Protein AF-A0A1B2YWG8-F1 (afdb_monomer_lite)

pLDDT: mean 73.65, std 26.68, range [26.36, 98.38]

Radius of gyration: 34.92 Å; chains: 1; bounding box: 74×69×114 Å

Foldseek 3Di:
DDDDDDDDDDDDDDDDDDDDDDDDDDDDDDDDDDDDDDDDDDDDDDDDPPVVPVVVVVVVVVVVVVCCVPDPCNVVLPDDDQDPLLPDDLQVLLVVLLCCLPPHQLVSCPVVLVVSVVSNVVNVVVVLVVVLVVCVVVVHDSVPDDDDDPSVVSSVVSVVSSVVSVVVVVVVVVVVVVVVVVVVVVVVVVVVVVVVD

Structure (mmCIF, N/CA/C/O backbone):
data_AF-A0A1B2YWG8-F1
#
_entry.id   AF-A0A1B2YWG8-F1
#
loop_
_atom_site.group_PDB
_atom_site.id
_atom_site.type_symbol
_atom_site.label_atom_id
_atom_site.label_alt_id
_atom_site.label_comp_id
_atom_site.label_asym_id
_atom_site.label_entity_id
_atom_site.label_seq_id
_atom_site.pdbx_PDB_ins_code
_atom_site.Cartn_x
_atom_site.Cartn_y
_atom_site.Cartn_z
_atom_site.occupancy
_atom_site.B_iso_or_equiv
_atom_site.auth_seq_id
_atom_site.auth_comp_id
_atom_site.auth_asym_id
_atom_site.auth_atom_id
_atom_site.pdbx_PDB_model_num
ATOM 1 N N . MET A 1 1 ? 19.743 -27.579 74.838 1.00 39.91 1 MET A N 1
ATOM 2 C CA . MET A 1 1 ? 20.977 -27.230 74.117 1.00 39.91 1 MET A CA 1
ATOM 3 C C . MET A 1 1 ? 20.553 -26.246 73.026 1.00 39.91 1 MET A C 1
ATOM 5 O O . MET A 1 1 ? 20.135 -26.701 71.975 1.00 39.91 1 MET A O 1
ATOM 9 N N . SER A 1 2 ? 20.258 -24.977 73.341 1.00 40.16 2 SER A N 1
ATOM 10 C CA . SER A 1 2 ? 21.219 -23.896 73.681 1.00 40.16 2 SER A CA 1
ATOM 11 C C . SER A 1 2 ? 22.091 -23.598 72.448 1.00 40.16 2 SER A C 1
ATOM 13 O O . SER A 1 2 ? 22.703 -24.534 71.957 1.00 40.16 2 SER A O 1
ATOM 15 N N . GLU A 1 3 ? 22.204 -22.407 71.855 1.00 40.03 3 GLU A N 1
ATOM 16 C CA . GLU A 1 3 ? 21.948 -21.022 72.273 1.00 40.03 3 GLU A CA 1
ATOM 17 C C . GLU A 1 3 ? 22.043 -20.087 71.040 1.00 40.03 3 GLU A C 1
ATOM 19 O O . GLU A 1 3 ? 22.799 -20.358 70.108 1.00 40.03 3 GLU A O 1
ATOM 24 N N . ASP A 1 4 ? 21.313 -18.970 71.085 1.00 46.50 4 ASP A N 1
ATOM 25 C CA . ASP A 1 4 ? 21.516 -17.727 70.322 1.00 46.50 4 ASP A CA 1
ATOM 26 C C . ASP A 1 4 ? 22.885 -17.071 70.592 1.00 46.50 4 ASP A C 1
ATOM 28 O O . ASP A 1 4 ? 23.282 -16.999 71.758 1.00 46.50 4 ASP A O 1
ATOM 32 N N . LYS A 1 5 ? 23.518 -16.426 69.585 1.00 42.12 5 LYS A N 1
ATOM 33 C CA . LYS A 1 5 ? 24.280 -15.168 69.810 1.00 42.12 5 LYS A CA 1
ATOM 34 C C . LYS A 1 5 ? 24.650 -14.342 68.552 1.00 42.12 5 LYS A C 1
ATOM 36 O O . LYS A 1 5 ? 25.588 -14.654 67.833 1.00 42.12 5 LYS A O 1
ATOM 41 N N . GLN A 1 6 ? 23.900 -13.251 68.364 1.00 39.50 6 GLN A N 1
ATOM 42 C CA . GLN A 1 6 ? 24.286 -11.834 68.135 1.00 39.50 6 GLN A CA 1
ATOM 43 C C . GLN A 1 6 ? 25.519 -11.406 67.290 1.00 39.50 6 GLN A C 1
ATOM 45 O O . GLN A 1 6 ? 26.663 -11.679 67.634 1.00 39.50 6 GLN A O 1
ATOM 50 N N . GLN A 1 7 ? 25.218 -10.548 66.293 1.00 37.41 7 GLN A N 1
ATOM 51 C CA . GLN A 1 7 ? 25.744 -9.186 65.988 1.00 37.41 7 GLN A CA 1
ATOM 52 C C . GLN A 1 7 ? 27.202 -8.784 66.326 1.00 37.41 7 GLN A C 1
ATOM 54 O O . GLN A 1 7 ? 27.556 -8.747 67.501 1.00 37.41 7 GLN A O 1
ATOM 59 N N . LYS A 1 8 ? 27.915 -8.183 65.341 1.00 34.97 8 LYS A N 1
ATOM 60 C CA . LYS A 1 8 ? 28.447 -6.788 65.410 1.00 34.97 8 LYS A CA 1
ATOM 61 C C . LYS A 1 8 ? 29.006 -6.244 64.071 1.00 34.97 8 LYS A C 1
ATOM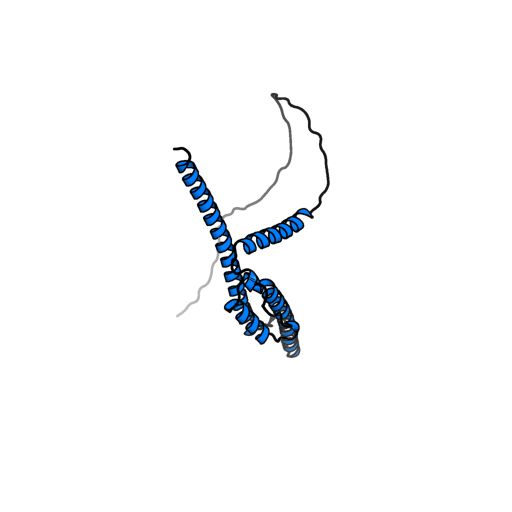 63 O O . LYS A 1 8 ? 29.641 -6.975 63.323 1.00 34.97 8 LYS A O 1
ATOM 68 N N . LEU A 1 9 ? 28.777 -4.945 63.829 1.00 33.16 9 LEU A N 1
ATOM 69 C CA . LEU A 1 9 ? 29.326 -4.064 62.775 1.00 33.16 9 LEU A CA 1
ATOM 70 C C . LEU A 1 9 ? 30.811 -3.686 63.023 1.00 33.16 9 LEU A C 1
ATOM 72 O O . LEU A 1 9 ? 31.174 -3.565 64.193 1.00 33.16 9 LEU A O 1
ATOM 76 N N . GLN A 1 10 ? 31.611 -3.401 61.971 1.00 34.81 10 GLN A N 1
ATOM 77 C CA . GLN A 1 10 ? 32.078 -2.044 61.546 1.00 34.81 10 GLN A CA 1
ATOM 78 C C . GLN A 1 10 ? 33.259 -2.035 60.524 1.00 34.81 10 GLN A C 1
ATOM 80 O O . GLN A 1 10 ? 34.240 -2.745 60.703 1.00 34.81 10 GLN A O 1
ATOM 85 N N . GLU A 1 11 ? 33.102 -1.170 59.502 1.00 32.66 11 GLU A N 1
ATOM 86 C CA . GLU A 1 11 ? 34.027 -0.196 58.845 1.00 32.66 11 GLU A CA 1
ATOM 87 C C . GLU A 1 11 ? 35.426 -0.545 58.267 1.00 32.66 11 GLU A C 1
ATOM 89 O O . GLU A 1 11 ? 36.330 -0.944 58.991 1.00 32.66 11 GLU A O 1
ATOM 94 N N . ASN A 1 12 ? 35.627 -0.201 56.972 1.00 30.70 12 ASN A N 1
ATOM 95 C CA . ASN A 1 12 ? 36.675 0.708 56.419 1.00 30.70 12 ASN A CA 1
ATOM 96 C C . ASN A 1 12 ? 36.407 0.928 54.895 1.00 30.70 12 ASN A C 1
ATOM 98 O O . ASN A 1 12 ? 36.242 -0.058 54.186 1.00 30.70 12 ASN A O 1
ATOM 102 N N . SER A 1 13 ? 36.071 2.119 54.367 1.00 30.00 13 SER A N 1
ATOM 103 C CA . SER A 1 13 ? 36.853 3.336 54.017 1.00 30.00 13 SER A CA 1
ATOM 104 C C . SER A 1 13 ? 37.673 3.280 52.711 1.00 30.00 13 SER A C 1
ATOM 106 O O . SER A 1 13 ? 38.649 2.535 52.653 1.00 30.00 13 SER A O 1
ATOM 108 N N . THR A 1 14 ? 37.262 4.088 51.710 1.00 30.31 14 THR A N 1
ATOM 109 C CA . THR A 1 14 ? 38.005 4.927 50.705 1.00 30.31 14 THR A CA 1
ATOM 110 C C . THR A 1 14 ? 37.043 5.247 49.529 1.00 30.31 14 THR A C 1
ATOM 112 O O . THR A 1 14 ? 36.517 4.319 48.924 1.00 30.31 14 THR A O 1
ATOM 115 N N . GLU A 1 15 ? 36.492 6.464 49.340 1.00 33.88 15 GLU A N 1
ATOM 116 C CA . GLU A 1 15 ? 37.043 7.715 48.725 1.00 33.88 15 GLU A CA 1
ATOM 117 C C . GLU A 1 15 ? 37.706 7.466 47.347 1.00 33.88 15 GLU A C 1
ATOM 119 O O . GLU A 1 15 ? 38.468 6.519 47.227 1.00 33.88 15 GLU A O 1
ATOM 124 N N . GLU A 1 16 ? 37.444 8.162 46.226 1.00 32.56 16 GLU A N 1
ATOM 125 C CA . GLU A 1 16 ? 37.187 9.588 45.906 1.00 32.56 16 GLU A CA 1
ATOM 126 C C . GLU A 1 16 ? 36.256 9.686 44.659 1.00 32.56 16 GLU A C 1
ATOM 128 O O . GLU A 1 16 ? 36.315 8.837 43.775 1.00 32.56 16 GLU A O 1
ATOM 133 N N . LYS A 1 17 ? 35.234 10.548 44.549 1.00 31.75 17 LYS A N 1
ATOM 134 C CA . LYS A 1 17 ? 35.141 12.025 44.466 1.00 31.75 17 LYS A CA 1
ATOM 135 C C . LYS A 1 17 ? 35.550 12.645 43.112 1.00 31.75 17 LYS A C 1
ATOM 137 O O . LYS A 1 17 ? 36.645 13.149 42.917 1.00 31.75 17 LYS A O 1
ATOM 142 N N . THR A 1 18 ? 34.562 12.712 42.222 1.00 31.23 18 THR A N 1
ATOM 143 C CA . THR A 1 18 ? 34.384 13.699 41.141 1.00 31.23 18 THR A CA 1
ATOM 144 C C . THR A 1 18 ? 34.171 15.117 41.683 1.00 31.23 18 THR A C 1
ATOM 146 O O . THR A 1 18 ? 33.451 15.254 42.673 1.00 31.23 18 THR A O 1
ATOM 149 N N . THR A 1 19 ? 34.663 16.166 41.001 1.00 27.70 19 THR A N 1
ATOM 150 C CA . THR A 1 19 ? 33.987 17.482 40.830 1.00 27.70 19 THR A CA 1
ATOM 151 C C . THR A 1 19 ? 34.698 18.369 39.789 1.00 27.70 19 THR A C 1
ATOM 153 O O . THR A 1 19 ? 35.919 18.403 39.712 1.00 27.70 19 THR A O 1
ATOM 156 N N . ALA A 1 20 ? 33.841 19.053 39.022 1.00 29.97 20 ALA A N 1
ATOM 157 C CA . ALA A 1 20 ? 33.946 20.211 38.125 1.00 29.97 20 ALA A CA 1
ATOM 158 C C . ALA A 1 20 ? 35.104 21.225 38.303 1.00 29.97 20 ALA A C 1
ATOM 160 O O . ALA A 1 20 ? 35.576 21.430 39.414 1.00 29.97 20 ALA A O 1
ATOM 161 N N . GLN A 1 21 ? 35.433 22.005 37.256 1.00 30.33 21 GLN A N 1
ATOM 162 C CA . GLN A 1 21 ? 34.829 23.330 36.974 1.00 30.33 21 GLN A CA 1
ATOM 163 C C . GLN A 1 21 ? 35.540 24.083 35.819 1.00 30.33 21 GLN A C 1
ATOM 165 O O . GLN A 1 21 ? 36.706 23.850 35.520 1.00 30.33 21 GLN A O 1
ATOM 170 N N . ALA A 1 22 ? 34.764 24.957 35.171 1.00 32.78 22 ALA A N 1
ATOM 171 C CA . ALA A 1 22 ? 35.026 25.826 34.020 1.00 32.78 22 ALA A CA 1
ATOM 172 C C . ALA A 1 22 ? 36.148 26.866 34.178 1.00 32.78 22 ALA A C 1
ATOM 174 O O . ALA A 1 22 ? 36.378 27.317 35.296 1.00 32.78 22 ALA A O 1
ATOM 175 N N . ILE A 1 23 ? 36.706 27.356 33.053 1.00 29.89 23 ILE A N 1
ATOM 176 C CA . ILE A 1 23 ? 37.299 28.705 32.948 1.00 29.89 23 ILE A CA 1
ATOM 177 C C . ILE A 1 23 ? 37.188 29.258 31.509 1.00 29.89 23 ILE A C 1
ATOM 179 O O . ILE A 1 23 ? 37.457 28.566 30.530 1.00 29.89 23 ILE A O 1
ATOM 183 N N . GLU A 1 24 ? 36.787 30.524 31.435 1.00 28.02 24 GLU A N 1
ATOM 184 C CA . GLU A 1 24 ? 36.670 31.434 30.292 1.00 28.02 24 GLU A CA 1
ATOM 185 C C . GLU A 1 24 ? 37.905 32.368 30.214 1.00 28.02 24 GLU A C 1
ATOM 187 O O . GLU A 1 24 ? 38.548 32.609 31.232 1.00 28.02 24 GLU A O 1
ATOM 192 N N . SER A 1 25 ? 38.131 32.993 29.046 1.00 28.17 25 SER A N 1
ATOM 193 C CA . SER A 1 25 ? 38.912 34.236 28.789 1.00 28.17 25 SER A CA 1
ATOM 194 C C . SER A 1 25 ? 40.322 34.142 28.164 1.00 28.17 25 SER A C 1
ATOM 196 O O . SER A 1 25 ? 41.307 33.850 28.828 1.00 28.17 25 SER A O 1
ATOM 198 N N . LYS A 1 26 ? 40.374 34.509 26.870 1.00 28.50 26 LYS A N 1
ATOM 199 C CA . LYS A 1 26 ? 41.038 35.697 26.266 1.00 28.50 26 LYS A CA 1
ATOM 200 C C . LYS A 1 26 ? 42.520 36.002 26.589 1.00 28.50 26 LYS A C 1
ATOM 202 O O . LYS A 1 26 ? 42.838 36.255 27.742 1.00 28.50 26 LYS A O 1
ATOM 207 N N . VAL A 1 27 ? 43.350 36.150 25.536 1.00 29.03 27 VAL A N 1
ATOM 208 C CA . VAL A 1 27 ? 44.156 37.352 25.152 1.00 29.03 27 VAL A CA 1
ATOM 209 C C . VAL A 1 27 ? 45.306 37.004 24.162 1.00 29.03 27 VAL A C 1
ATOM 211 O O . VAL A 1 27 ? 46.100 36.112 24.427 1.00 29.03 27 VAL A O 1
ATOM 214 N N . GLU A 1 28 ? 45.330 37.773 23.061 1.00 30.00 28 GLU A N 1
ATOM 215 C CA . GLU A 1 28 ? 46.418 38.321 22.202 1.00 30.00 28 GLU A CA 1
ATOM 216 C C . GLU A 1 28 ? 47.476 37.494 21.416 1.00 30.00 28 GLU A C 1
ATOM 218 O O . GLU A 1 28 ? 48.141 36.586 21.899 1.00 30.00 28 GLU A O 1
ATOM 223 N N . GLU A 1 29 ? 47.610 37.977 20.169 1.00 33.03 29 GLU A N 1
ATOM 224 C CA . GLU A 1 29 ? 48.615 37.909 19.079 1.00 33.03 29 GLU A CA 1
ATOM 225 C C . GLU A 1 29 ? 50.091 38.210 19.492 1.00 33.03 29 GLU A C 1
ATOM 227 O O . GLU A 1 29 ? 50.280 38.624 20.638 1.00 33.03 29 GLU A O 1
ATOM 232 N N . PRO A 1 30 ? 51.149 38.097 18.623 1.00 43.31 30 PRO A N 1
ATOM 233 C CA . PRO A 1 30 ? 51.154 38.497 17.193 1.00 43.31 30 PRO A CA 1
ATOM 234 C C . PRO A 1 30 ? 52.089 37.745 16.192 1.00 43.31 30 PRO A C 1
ATOM 236 O O . PRO A 1 30 ? 52.835 36.845 16.568 1.00 43.31 30 PRO A O 1
ATOM 239 N N . VAL A 1 31 ? 52.057 38.252 14.938 1.00 29.23 31 VAL A N 1
ATOM 240 C CA . VAL A 1 31 ? 53.018 38.210 13.790 1.00 29.23 31 VAL A CA 1
ATOM 241 C C . VAL A 1 31 ? 53.232 36.885 13.030 1.00 29.23 31 VAL A C 1
ATOM 243 O O . VAL A 1 31 ? 53.370 35.841 13.646 1.00 29.23 31 VAL A O 1
ATOM 246 N N . ASP A 1 32 ? 53.392 36.802 11.701 1.00 28.09 32 ASP A N 1
ATOM 247 C CA . ASP A 1 32 ? 53.302 37.683 10.514 1.00 28.09 32 ASP A CA 1
ATOM 248 C C . ASP A 1 32 ? 53.511 36.758 9.279 1.00 28.09 32 ASP A C 1
ATOM 250 O O . ASP A 1 32 ? 54.285 35.804 9.373 1.00 28.09 32 ASP A O 1
ATOM 254 N N . ASP A 1 33 ? 52.795 37.000 8.173 1.00 26.50 33 ASP A N 1
ATOM 255 C CA . ASP A 1 33 ? 53.322 37.130 6.794 1.00 26.50 33 ASP A CA 1
ATOM 256 C C . ASP A 1 33 ? 52.299 36.747 5.692 1.00 26.50 33 ASP A C 1
ATOM 258 O O . ASP A 1 33 ? 51.930 35.592 5.476 1.00 26.50 33 ASP A O 1
ATOM 262 N N . SER A 1 34 ? 51.848 37.806 5.017 1.00 28.73 34 SER A N 1
ATOM 263 C CA . SER A 1 34 ? 51.411 37.980 3.624 1.00 28.73 34 SER A CA 1
ATOM 264 C C . SER A 1 34 ? 50.887 36.795 2.797 1.00 28.73 34 SER A C 1
ATOM 266 O O . SER A 1 34 ? 51.619 35.896 2.396 1.00 28.73 34 SER A O 1
ATOM 268 N N . THR A 1 35 ? 49.676 36.961 2.251 1.00 26.36 35 THR A N 1
ATOM 269 C CA . THR A 1 35 ? 49.488 37.147 0.793 1.00 26.36 35 THR A CA 1
ATOM 270 C C . THR A 1 35 ? 48.086 37.673 0.461 1.00 26.36 35 THR A C 1
ATOM 272 O O . THR A 1 35 ? 47.107 37.443 1.159 1.00 26.36 35 THR A O 1
ATOM 275 N N . ASN A 1 36 ? 48.035 38.464 -0.606 1.00 27.70 36 ASN A N 1
ATOM 276 C CA . ASN A 1 36 ? 47.045 39.481 -0.944 1.00 27.70 36 ASN A CA 1
ATOM 277 C C . ASN A 1 36 ? 46.111 39.016 -2.086 1.00 27.70 36 ASN A C 1
ATOM 279 O O . ASN A 1 36 ? 46.624 38.622 -3.132 1.00 27.70 36 ASN A O 1
ATOM 283 N N . SER A 1 37 ? 44.778 39.124 -1.939 1.00 30.30 37 SER A N 1
ATOM 284 C CA . SER A 1 37 ? 43.834 39.407 -3.051 1.00 30.30 37 SER A CA 1
ATOM 285 C C . SER A 1 37 ? 42.376 39.623 -2.600 1.00 30.30 37 SER A C 1
ATOM 287 O O . SER A 1 37 ? 41.619 38.686 -2.382 1.00 30.30 37 SER A O 1
ATOM 289 N N . THR A 1 38 ? 42.021 40.903 -2.487 1.00 27.14 38 THR A N 1
ATOM 290 C CA . THR A 1 38 ? 40.823 41.598 -3.012 1.00 27.14 38 THR A CA 1
ATOM 291 C C . THR A 1 38 ? 39.471 40.878 -3.226 1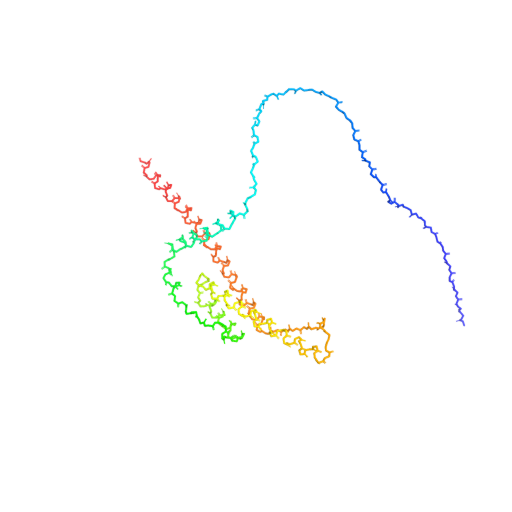.00 27.14 38 THR A C 1
ATOM 293 O O . THR A 1 38 ? 39.288 40.151 -4.195 1.00 27.14 38 THR A O 1
ATOM 296 N N . ALA A 1 39 ? 38.500 41.350 -2.425 1.00 28.95 39 ALA A N 1
ATOM 297 C CA . ALA A 1 39 ? 37.167 41.880 -2.780 1.00 28.95 39 ALA A CA 1
ATOM 298 C C . ALA A 1 39 ? 36.004 40.930 -3.162 1.00 28.95 39 ALA A C 1
ATOM 300 O O . ALA A 1 39 ? 35.876 40.477 -4.296 1.00 28.95 39 ALA A O 1
ATOM 301 N N . GLN A 1 40 ? 35.070 40.788 -2.209 1.00 35.06 40 GLN A N 1
ATOM 302 C CA . GLN A 1 40 ? 33.639 40.512 -2.422 1.00 35.06 40 GLN A CA 1
ATOM 303 C C . GLN A 1 40 ? 32.931 41.680 -3.141 1.00 35.06 40 GLN A C 1
ATOM 305 O O . GLN A 1 40 ? 33.409 42.818 -3.109 1.00 35.06 40 GLN A O 1
ATOM 310 N N . PRO A 1 41 ? 31.730 41.424 -3.683 1.00 36.78 41 PRO A N 1
ATOM 311 C CA . PRO A 1 41 ? 30.546 42.028 -3.063 1.00 36.78 41 PRO A CA 1
ATOM 312 C C . PRO A 1 41 ? 29.540 40.981 -2.571 1.00 36.78 41 PRO A C 1
ATOM 314 O O . PRO A 1 41 ? 29.268 39.990 -3.245 1.00 36.78 41 PRO A O 1
ATOM 317 N N . GLU A 1 42 ? 28.992 41.241 -1.386 1.00 41.56 42 GLU A N 1
ATOM 318 C CA . GLU A 1 42 ? 27.789 40.610 -0.847 1.00 41.56 42 GLU A CA 1
ATOM 319 C C . GLU A 1 42 ? 26.567 40.949 -1.714 1.00 41.56 42 GLU A C 1
ATOM 321 O O . GLU A 1 42 ? 26.357 42.112 -2.059 1.00 41.56 42 GLU A O 1
ATOM 326 N N . GLU A 1 43 ? 25.707 39.962 -1.965 1.00 30.03 43 GLU A N 1
ATOM 327 C CA . GLU A 1 43 ? 24.287 40.205 -2.211 1.00 30.03 43 GLU A CA 1
ATOM 328 C C . GLU A 1 43 ? 23.472 39.199 -1.387 1.00 30.03 43 GLU A C 1
ATOM 330 O O . GLU A 1 43 ? 23.518 37.987 -1.590 1.00 30.03 43 GLU A O 1
ATOM 335 N N . ASN A 1 44 ? 22.791 39.736 -0.377 1.00 38.25 44 ASN A N 1
ATOM 336 C CA . ASN A 1 44 ? 21.800 39.060 0.449 1.00 38.25 44 ASN A CA 1
ATOM 337 C C . ASN A 1 44 ? 20.479 39.002 -0.339 1.00 38.25 44 ASN A C 1
ATOM 339 O O . ASN A 1 44 ? 19.949 40.058 -0.687 1.00 38.25 44 ASN A O 1
ATOM 343 N N . LEU A 1 45 ? 19.906 37.812 -0.542 1.00 33.41 45 LEU A N 1
ATOM 344 C CA . LEU A 1 45 ? 18.473 37.646 -0.813 1.00 33.41 45 LEU A CA 1
ATOM 345 C C . LEU A 1 45 ? 17.867 36.586 0.125 1.00 33.41 45 LEU A C 1
ATOM 347 O O . LEU A 1 45 ? 18.521 35.579 0.403 1.00 33.41 45 LEU A O 1
ATOM 351 N N . PRO A 1 46 ? 16.633 36.810 0.616 1.00 41.69 46 PRO A N 1
ATOM 352 C CA . PRO A 1 46 ? 15.963 35.937 1.569 1.00 41.69 46 PRO A CA 1
ATOM 353 C C . PRO A 1 46 ? 15.279 34.735 0.891 1.00 41.69 46 PRO A C 1
ATOM 355 O O . PRO A 1 46 ? 14.815 34.814 -0.242 1.00 41.69 46 PRO A O 1
ATOM 358 N N . GLU A 1 47 ? 15.232 33.643 1.654 1.00 46.75 47 GLU A N 1
ATOM 359 C CA . GLU A 1 47 ? 14.410 32.423 1.577 1.00 46.75 47 GLU A CA 1
ATOM 360 C C . GLU A 1 47 ? 13.222 32.395 0.582 1.00 46.75 47 GLU A C 1
ATOM 362 O O . GLU A 1 47 ? 12.290 33.191 0.680 1.00 46.75 47 GLU A O 1
ATOM 367 N N . SER A 1 48 ? 13.170 31.363 -0.273 1.00 35.34 48 SER A N 1
ATOM 368 C CA . SER A 1 48 ? 11.904 30.733 -0.682 1.00 35.34 48 SER A CA 1
ATOM 369 C C . SER A 1 48 ? 12.081 29.216 -0.761 1.00 35.34 48 SER A C 1
ATOM 371 O O . SER A 1 48 ? 12.902 28.691 -1.512 1.00 35.34 48 SER A O 1
ATOM 373 N N . ASN A 1 49 ? 11.300 28.523 0.059 1.00 46.00 49 ASN A N 1
ATOM 374 C CA . ASN A 1 49 ? 11.294 27.080 0.267 1.00 46.00 49 ASN A CA 1
ATOM 375 C C . ASN A 1 49 ? 10.241 26.399 -0.642 1.00 46.00 49 ASN A C 1
ATOM 377 O O . ASN A 1 49 ? 9.547 25.483 -0.215 1.00 46.00 49 ASN A O 1
ATOM 381 N N . GLU A 1 50 ? 10.072 26.886 -1.878 1.00 42.66 50 GLU A N 1
ATOM 382 C CA . GLU A 1 50 ? 9.075 26.383 -2.851 1.00 42.66 50 GLU A CA 1
ATOM 383 C C . GLU A 1 50 ? 9.676 25.449 -3.917 1.00 42.66 50 GLU A C 1
ATOM 385 O O . GLU A 1 50 ? 8.959 24.720 -4.597 1.00 42.66 50 GLU A O 1
ATOM 390 N N . SER A 1 51 ? 11.005 25.398 -4.032 1.00 46.31 51 SER A N 1
ATOM 391 C CA . SER A 1 51 ? 11.692 24.679 -5.117 1.00 46.31 51 SER A CA 1
ATOM 392 C C . SER A 1 51 ? 11.684 23.146 -4.970 1.00 46.31 51 SER A C 1
ATOM 394 O O . SER A 1 51 ? 11.899 22.419 -5.940 1.00 46.31 51 SER A O 1
ATOM 396 N N . ALA A 1 52 ? 11.411 22.630 -3.767 1.00 51.12 52 ALA A N 1
ATOM 397 C CA . ALA A 1 52 ? 11.431 21.191 -3.496 1.00 51.12 52 ALA A CA 1
ATOM 398 C C . ALA A 1 52 ? 10.158 20.455 -3.954 1.00 51.12 52 ALA A C 1
ATOM 400 O O . ALA A 1 52 ? 10.218 19.266 -4.237 1.00 51.12 52 ALA A O 1
ATOM 401 N N . VAL A 1 53 ? 9.013 21.142 -4.032 1.00 48.44 53 VAL A N 1
ATOM 402 C CA . VAL A 1 53 ? 7.728 20.502 -4.380 1.00 48.44 53 VAL A CA 1
ATOM 403 C C . VAL A 1 53 ? 7.527 20.464 -5.895 1.00 48.44 53 VAL A C 1
ATOM 405 O O . VAL A 1 53 ? 7.035 19.478 -6.434 1.00 48.44 53 VAL A O 1
ATOM 408 N N . GLU A 1 54 ? 7.953 21.512 -6.603 1.00 50.19 54 GLU A N 1
ATOM 409 C CA . GLU A 1 54 ? 7.824 21.595 -8.064 1.00 50.19 54 GLU A CA 1
ATOM 410 C C . GLU A 1 54 ? 8.760 20.612 -8.789 1.00 50.19 54 GLU A C 1
ATOM 412 O O . GLU A 1 54 ? 8.402 20.044 -9.819 1.00 50.19 54 GLU A O 1
ATOM 417 N N . THR A 1 55 ? 9.943 20.359 -8.220 1.00 57.59 55 THR A N 1
ATOM 418 C CA . THR A 1 55 ? 10.902 19.380 -8.750 1.00 57.59 55 THR A CA 1
ATOM 419 C C . THR A 1 55 ? 10.418 17.941 -8.583 1.00 57.59 55 THR A C 1
ATOM 421 O O . THR A 1 55 ? 10.583 17.148 -9.503 1.00 57.59 55 THR A O 1
ATOM 424 N N . ASP A 1 56 ? 9.772 17.607 -7.463 1.00 54.78 56 ASP A N 1
ATOM 425 C CA . ASP A 1 56 ? 9.254 16.256 -7.205 1.00 54.78 56 ASP A CA 1
ATOM 426 C C . ASP A 1 56 ? 8.097 15.896 -8.156 1.00 54.78 56 ASP A C 1
ATOM 428 O O . ASP A 1 56 ? 8.098 14.837 -8.779 1.00 54.78 56 ASP A O 1
ATOM 432 N N . VAL A 1 57 ? 7.163 16.831 -8.380 1.00 55.25 57 VAL A N 1
ATOM 433 C CA . VAL A 1 57 ? 6.035 16.634 -9.311 1.00 55.25 57 VAL A CA 1
ATOM 434 C C . VAL A 1 57 ? 6.507 16.502 -10.763 1.00 55.25 57 VAL A C 1
ATOM 436 O O . VAL A 1 57 ? 5.974 15.680 -11.507 1.00 55.25 57 VAL A O 1
ATOM 439 N N . MET A 1 58 ? 7.510 17.279 -11.185 1.00 56.66 58 MET A N 1
ATOM 440 C CA . MET A 1 58 ? 8.060 17.166 -12.543 1.00 56.66 58 MET A CA 1
ATOM 441 C C . MET A 1 58 ? 8.821 15.852 -12.755 1.00 56.66 58 MET A C 1
ATOM 443 O O . MET A 1 58 ? 8.703 15.258 -13.825 1.00 56.66 58 MET A O 1
ATOM 447 N N . ASN A 1 59 ? 9.520 15.355 -11.730 1.00 62.09 59 ASN A N 1
ATOM 448 C CA . ASN A 1 59 ? 10.174 14.047 -11.784 1.00 62.09 59 ASN A CA 1
ATOM 449 C C . ASN A 1 59 ? 9.149 12.906 -11.899 1.00 62.09 59 ASN A C 1
ATOM 451 O O . ASN A 1 59 ? 9.327 12.020 -12.729 1.00 62.09 59 ASN A O 1
ATOM 455 N N . GLU A 1 60 ? 8.036 12.953 -11.151 1.00 58.50 60 GLU A N 1
ATOM 456 C CA . GLU A 1 60 ? 6.967 11.947 -11.278 1.00 58.50 60 GLU A CA 1
ATOM 457 C C . GLU A 1 60 ? 6.345 11.921 -12.691 1.00 58.50 60 GLU A C 1
ATOM 459 O O . GLU A 1 60 ? 5.957 10.853 -13.177 1.00 58.50 60 GLU A O 1
ATOM 464 N N . ILE A 1 61 ? 6.256 13.074 -13.367 1.00 59.88 61 ILE A N 1
ATOM 465 C CA . ILE A 1 61 ? 5.720 13.185 -14.735 1.00 59.88 61 ILE A CA 1
ATOM 466 C C . ILE A 1 61 ? 6.699 12.612 -15.768 1.00 59.88 61 ILE A C 1
ATOM 468 O O . ILE A 1 61 ? 6.280 11.844 -16.638 1.00 59.88 61 ILE A O 1
ATOM 472 N N . ASP A 1 62 ? 7.983 12.963 -15.686 1.00 60.00 62 ASP A N 1
ATOM 473 C CA . ASP A 1 62 ? 8.998 12.461 -16.620 1.00 60.00 62 ASP A CA 1
ATOM 474 C C . ASP A 1 62 ? 9.236 10.953 -16.449 1.00 60.00 62 ASP A C 1
ATOM 476 O O . ASP A 1 62 ? 9.314 10.233 -17.449 1.00 60.00 62 ASP A O 1
ATOM 480 N N . ASP A 1 63 ? 9.243 10.451 -15.209 1.00 62.34 63 ASP A N 1
ATOM 481 C CA . ASP A 1 63 ? 9.336 9.016 -14.924 1.00 62.34 63 ASP A CA 1
ATOM 482 C C . ASP A 1 63 ? 8.117 8.259 -15.470 1.00 62.34 63 ASP A C 1
ATOM 484 O O . ASP A 1 63 ? 8.267 7.196 -16.076 1.00 62.34 63 ASP A O 1
ATOM 488 N N . SER A 1 64 ? 6.915 8.834 -15.336 1.00 60.28 64 SER A N 1
ATOM 489 C CA . SER A 1 64 ? 5.695 8.248 -15.905 1.00 60.28 64 SER A CA 1
ATOM 490 C C . SER A 1 64 ? 5.771 8.153 -17.432 1.00 60.28 64 SER A C 1
ATOM 492 O O . SER A 1 64 ? 5.429 7.114 -17.987 1.00 60.28 64 SER A O 1
ATOM 494 N N . ASN A 1 65 ? 6.255 9.192 -18.122 1.00 65.12 65 ASN A N 1
ATOM 495 C CA . ASN A 1 65 ? 6.384 9.194 -19.586 1.00 65.12 65 ASN A CA 1
ATOM 496 C C . ASN A 1 65 ? 7.471 8.230 -20.094 1.00 65.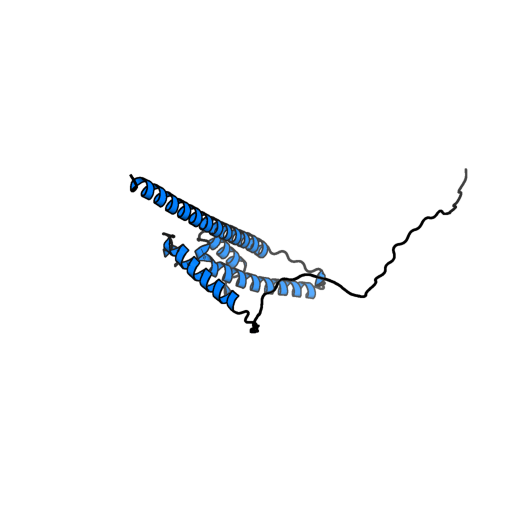12 65 ASN A C 1
ATOM 498 O O . ASN A 1 65 ? 7.299 7.601 -21.140 1.00 65.12 65 ASN A O 1
ATOM 502 N N . ALA A 1 66 ? 8.594 8.117 -19.380 1.00 64.81 66 ALA A N 1
ATOM 503 C CA . ALA A 1 66 ? 9.688 7.218 -19.746 1.00 64.81 66 ALA A CA 1
ATOM 504 C C . ALA A 1 66 ? 9.333 5.739 -19.516 1.00 64.81 66 ALA A C 1
ATOM 506 O O . ALA A 1 66 ? 9.692 4.886 -20.329 1.00 64.81 66 ALA A O 1
ATOM 507 N N . GLU A 1 67 ? 8.607 5.437 -18.437 1.00 65.38 67 GLU A N 1
ATOM 508 C CA . GLU A 1 67 ? 8.094 4.096 -18.144 1.00 65.38 67 GLU A CA 1
ATOM 509 C C . GLU A 1 67 ? 7.074 3.648 -19.204 1.00 65.38 67 GLU A C 1
ATOM 511 O O . GLU A 1 67 ? 7.156 2.528 -19.708 1.00 65.38 67 GLU A O 1
ATOM 516 N N . ASP A 1 68 ? 6.154 4.537 -19.585 1.00 63.72 68 ASP A N 1
ATOM 517 C CA . ASP A 1 68 ? 5.081 4.257 -20.547 1.00 63.72 68 ASP A CA 1
ATOM 518 C C . ASP A 1 68 ? 5.598 4.043 -21.983 1.00 63.72 68 ASP A C 1
ATOM 520 O O . ASP A 1 68 ? 5.041 3.264 -22.750 1.00 63.72 68 ASP A O 1
ATOM 524 N N . ALA A 1 69 ? 6.707 4.692 -22.355 1.00 66.88 69 ALA A N 1
ATOM 525 C CA . ALA A 1 69 ? 7.297 4.570 -23.690 1.00 66.88 69 ALA A CA 1
ATOM 526 C C . ALA A 1 69 ? 7.991 3.216 -23.949 1.00 66.88 69 ALA A C 1
ATOM 528 O O . ALA A 1 69 ? 8.136 2.813 -25.106 1.00 66.88 69 ALA A O 1
ATOM 529 N N . GLU A 1 70 ? 8.438 2.521 -22.898 1.00 65.56 70 GLU A N 1
ATOM 530 C CA . GLU A 1 70 ? 9.132 1.225 -22.990 1.00 65.56 70 GLU A CA 1
ATOM 531 C C . GLU A 1 70 ? 8.226 0.047 -22.533 1.00 65.56 70 GLU A C 1
ATOM 533 O O . GLU A 1 70 ? 8.552 -1.117 -22.788 1.00 65.56 70 GLU A O 1
ATOM 538 N N . ASP A 1 71 ? 7.068 0.314 -21.905 1.00 67.44 71 ASP A N 1
ATOM 539 C CA . ASP A 1 71 ? 6.095 -0.700 -21.463 1.00 67.44 71 ASP A CA 1
ATOM 540 C C . ASP A 1 71 ? 5.073 -1.035 -22.567 1.00 67.44 71 ASP A C 1
ATOM 542 O O . ASP A 1 71 ? 4.041 -0.394 -22.736 1.00 67.44 71 ASP A O 1
ATOM 546 N N . SER A 1 72 ? 5.305 -2.127 -23.302 1.00 62.62 72 SER A N 1
ATOM 547 C CA . SER A 1 72 ? 4.362 -2.619 -24.329 1.00 62.62 72 SER A CA 1
ATOM 548 C C . SER A 1 72 ? 2.947 -2.955 -23.810 1.00 62.62 72 SER A C 1
ATOM 550 O O . SER A 1 72 ? 2.044 -3.188 -24.611 1.00 62.62 72 SER A O 1
ATOM 552 N N . ASP A 1 73 ? 2.749 -3.003 -22.488 1.00 59.66 73 ASP A N 1
ATOM 553 C CA . ASP A 1 73 ? 1.468 -3.263 -21.827 1.00 59.66 73 ASP A CA 1
ATOM 554 C C . ASP A 1 73 ? 0.789 -1.990 -21.272 1.00 59.66 73 ASP A C 1
ATOM 556 O O . ASP A 1 73 ? -0.189 -2.105 -20.526 1.00 59.66 73 ASP A O 1
ATOM 560 N N . THR A 1 74 ? 1.264 -0.792 -21.622 1.00 60.59 74 THR A N 1
ATOM 561 C CA . THR A 1 74 ? 0.675 0.506 -21.242 1.00 60.59 74 THR A CA 1
ATOM 562 C C . THR A 1 74 ? -0.845 0.559 -21.381 1.00 60.59 74 THR A C 1
ATOM 564 O O . THR A 1 74 ? -1.537 1.021 -20.472 1.00 60.59 74 THR A O 1
ATOM 567 N N . GLU A 1 75 ? -1.400 -0.008 -22.456 1.00 56.66 75 GLU A N 1
ATOM 568 C CA . GLU A 1 75 ? -2.848 0.014 -22.699 1.00 56.66 75 GLU A CA 1
ATOM 569 C C . GLU A 1 75 ? -3.663 -0.747 -21.637 1.00 56.66 75 GLU A C 1
ATOM 571 O O . GLU A 1 75 ? -4.831 -0.436 -21.414 1.00 56.66 75 GLU A O 1
ATOM 576 N N . LYS A 1 76 ? -3.054 -1.685 -20.896 1.00 56.00 76 LYS A N 1
ATOM 577 C CA . LYS A 1 76 ? -3.726 -2.409 -19.800 1.00 56.00 76 LYS A CA 1
ATOM 578 C C . LYS A 1 76 ? -3.886 -1.575 -18.525 1.00 56.00 76 LYS A C 1
ATOM 580 O O . LYS A 1 76 ? -4.537 -2.033 -17.590 1.00 56.00 76 LYS A O 1
ATOM 585 N N . ARG A 1 77 ? -3.299 -0.373 -18.444 1.00 58.34 77 ARG A N 1
ATOM 586 C CA . ARG A 1 77 ? -3.435 0.516 -17.271 1.00 58.34 77 ARG A CA 1
ATOM 587 C C . ARG A 1 77 ? -4.800 1.205 -17.199 1.00 58.34 77 ARG A C 1
ATOM 589 O O . ARG A 1 77 ? -5.164 1.712 -16.141 1.00 58.34 77 ARG A O 1
ATOM 596 N N . HIS A 1 78 ? -5.574 1.193 -18.283 1.00 55.28 78 HIS A N 1
ATOM 597 C CA . HIS A 1 78 ? -6.834 1.921 -18.396 1.00 55.28 78 HIS A CA 1
ATOM 598 C C . HIS A 1 78 ? -8.051 1.001 -18.468 1.00 55.28 78 HIS A C 1
ATOM 600 O O . HIS A 1 78 ? -8.766 1.063 -19.452 1.00 55.28 78 HIS A O 1
ATOM 606 N N . GLU A 1 79 ? -8.325 0.171 -17.452 1.00 66.88 79 GLU A N 1
ATOM 607 C CA . GLU A 1 79 ? -9.656 -0.465 -17.337 1.00 66.88 79 GLU A CA 1
ATOM 608 C C . GLU A 1 79 ? -9.940 -1.138 -15.980 1.00 66.88 79 GLU A C 1
ATOM 610 O O . GLU A 1 79 ? -10.638 -2.145 -15.911 1.00 66.88 79 GLU A O 1
ATOM 615 N N . ILE A 1 80 ? -9.436 -0.595 -14.866 1.00 81.44 80 ILE A N 1
ATOM 616 C CA . ILE A 1 80 ? -9.862 -1.067 -13.539 1.00 81.44 80 ILE A CA 1
ATOM 617 C C . ILE A 1 80 ? -11.050 -0.205 -13.093 1.00 81.44 80 ILE A C 1
ATOM 619 O O . ILE A 1 80 ? -10.872 0.995 -12.862 1.00 81.44 80 ILE A O 1
ATOM 623 N N . PRO A 1 81 ? -12.272 -0.764 -12.969 1.00 86.88 81 PRO A N 1
ATOM 624 C CA . PRO A 1 81 ? -13.402 -0.013 -12.445 1.00 86.88 81 PRO A CA 1
ATOM 625 C C . PRO A 1 81 ? -13.086 0.477 -11.033 1.00 86.88 81 PRO A C 1
ATOM 627 O O . PRO A 1 81 ? -12.592 -0.291 -10.206 1.00 86.88 81 PRO A O 1
ATOM 630 N N . MET A 1 82 ? -13.379 1.746 -10.757 1.00 87.81 82 MET A N 1
ATOM 631 C CA . MET A 1 82 ? -13.264 2.333 -9.424 1.00 87.81 82 MET A CA 1
ATOM 632 C C . MET A 1 82 ? -14.654 2.349 -8.780 1.00 87.81 82 MET A C 1
ATOM 634 O O . MET A 1 82 ? -15.425 3.272 -9.044 1.00 87.81 82 MET A O 1
ATOM 638 N N . PRO A 1 83 ? -15.024 1.302 -8.019 1.00 90.12 83 PRO A N 1
ATOM 639 C CA . PRO A 1 83 ? -16.272 1.299 -7.272 1.00 90.12 83 PRO A CA 1
ATOM 640 C C . PRO A 1 83 ? -16.222 2.336 -6.145 1.00 90.12 83 PRO A C 1
ATOM 642 O O . PRO A 1 83 ? -15.149 2.813 -5.768 1.00 90.12 83 PRO A O 1
ATOM 645 N N . ASP A 1 84 ? -17.389 2.654 -5.592 1.00 93.88 84 ASP A N 1
ATOM 646 C CA . ASP A 1 84 ? -17.474 3.498 -4.407 1.00 93.88 84 ASP A CA 1
ATOM 647 C C . ASP A 1 84 ? -16.986 2.722 -3.175 1.00 93.88 84 ASP A C 1
ATOM 649 O O . ASP A 1 84 ? -17.662 1.830 -2.657 1.00 93.88 84 ASP A O 1
ATOM 653 N N . TYR A 1 85 ? -15.772 3.038 -2.731 1.00 95.56 85 TYR A N 1
ATOM 654 C CA . TYR A 1 85 ? -15.163 2.429 -1.552 1.00 95.56 85 TYR A CA 1
ATOM 655 C C . TYR A 1 85 ? -15.798 2.907 -0.247 1.00 95.56 85 TYR A C 1
ATOM 657 O O . TYR A 1 85 ? -15.753 2.181 0.747 1.00 95.56 85 TYR A O 1
ATOM 665 N N . HIS A 1 86 ? -16.437 4.075 -0.247 1.00 93.94 86 HIS A N 1
ATOM 666 C CA . HIS A 1 86 ? -17.085 4.613 0.939 1.00 93.94 86 HIS A CA 1
ATOM 667 C C . HIS A 1 86 ? -18.303 3.776 1.350 1.00 93.94 86 HIS A C 1
ATOM 669 O O . HIS A 1 86 ? -18.553 3.566 2.540 1.00 93.94 86 HIS A O 1
ATOM 675 N N . GLU A 1 87 ? -19.028 3.224 0.375 1.00 95.06 87 GLU A N 1
ATOM 676 C CA . GLU A 1 87 ? -20.170 2.331 0.613 1.00 95.06 87 GLU A CA 1
ATOM 677 C C . GLU A 1 87 ? -19.754 0.917 1.063 1.00 95.06 87 GLU A C 1
ATOM 679 O O . GLU A 1 87 ? -20.585 0.142 1.547 1.00 95.06 87 GLU A O 1
ATOM 684 N N . MET A 1 88 ? -18.473 0.554 0.943 1.00 94.06 88 MET A N 1
ATOM 685 C CA . MET A 1 88 ? -17.987 -0.767 1.337 1.00 94.06 88 MET A CA 1
ATOM 686 C C . MET A 1 88 ? -17.750 -0.872 2.848 1.00 94.06 88 MET A C 1
ATOM 688 O O . MET A 1 88 ? -17.335 0.069 3.525 1.00 94.06 88 MET A O 1
ATOM 692 N N . ASN A 1 89 ? -17.989 -2.066 3.393 1.00 95.62 89 ASN A N 1
ATOM 693 C CA . ASN A 1 89 ? -17.611 -2.393 4.767 1.00 95.62 89 ASN A CA 1
ATOM 694 C C . ASN A 1 89 ? -16.118 -2.779 4.853 1.00 95.62 89 ASN A C 1
ATOM 696 O O . ASN A 1 89 ? -15.467 -3.022 3.836 1.00 95.62 89 ASN A O 1
ATOM 700 N N . MET A 1 90 ? -15.575 -2.856 6.072 1.00 95.69 90 MET A N 1
ATOM 701 C CA . MET A 1 90 ? -14.153 -3.162 6.294 1.00 95.69 90 MET A CA 1
ATOM 702 C C . MET A 1 90 ? -13.711 -4.498 5.673 1.00 95.69 90 MET A C 1
ATOM 704 O O . MET A 1 90 ? -12.637 -4.562 5.080 1.00 95.69 90 MET A O 1
ATOM 708 N N . GLU A 1 91 ? -14.532 -5.546 5.761 1.00 95.81 91 GLU A N 1
ATOM 709 C CA . GLU A 1 91 ? -14.221 -6.869 5.200 1.00 95.81 91 GLU A CA 1
ATOM 710 C C . GLU A 1 91 ? -14.144 -6.831 3.663 1.00 95.81 91 GLU A C 1
ATOM 712 O O . GLU A 1 91 ? -13.194 -7.338 3.063 1.00 95.81 91 GLU A O 1
ATOM 717 N N . ASN A 1 92 ? -15.092 -6.149 3.017 1.00 96.56 92 ASN A N 1
ATOM 718 C CA . ASN A 1 92 ? -15.125 -5.962 1.568 1.00 96.56 92 ASN A CA 1
ATOM 719 C C . ASN A 1 92 ? -13.955 -5.099 1.084 1.00 96.56 92 ASN A C 1
ATOM 721 O O . ASN A 1 92 ? -13.365 -5.412 0.054 1.00 96.56 92 ASN A O 1
ATOM 725 N N . LEU A 1 93 ? -13.575 -4.059 1.834 1.00 97.50 93 LEU A N 1
ATOM 726 C CA . LEU A 1 93 ? -12.394 -3.244 1.534 1.00 97.50 93 LEU A CA 1
ATOM 727 C C . LEU A 1 93 ? -11.110 -4.086 1.551 1.00 97.50 93 LEU A C 1
ATOM 729 O O . LEU A 1 93 ? -10.283 -3.974 0.646 1.00 97.50 93 LEU A O 1
ATOM 733 N N . VAL A 1 94 ? -10.960 -4.978 2.536 1.00 97.94 94 VAL A N 1
ATOM 734 C CA . VAL A 1 94 ? -9.834 -5.926 2.590 1.00 97.94 94 VAL A CA 1
ATOM 735 C C . VAL A 1 94 ? -9.875 -6.902 1.413 1.00 97.94 94 VAL A C 1
ATOM 737 O O . VAL A 1 94 ? -8.840 -7.147 0.787 1.00 97.94 94 VAL A O 1
ATOM 740 N N . GLY A 1 95 ? -11.054 -7.431 1.078 1.00 97.12 95 GLY A N 1
ATOM 741 C CA . GLY A 1 95 ? -11.246 -8.334 -0.057 1.00 97.12 95 GLY A CA 1
ATOM 742 C C . GLY A 1 95 ? -10.896 -7.691 -1.402 1.00 97.12 95 GLY A C 1
ATOM 743 O O . GLY A 1 95 ? -10.162 -8.282 -2.199 1.00 97.12 95 GLY A O 1
ATOM 744 N N . GLU A 1 96 ? -11.349 -6.460 -1.640 1.00 96.50 96 GLU A N 1
ATOM 745 C CA . GLU A 1 96 ? -11.016 -5.697 -2.846 1.00 96.50 96 GLU A CA 1
ATOM 746 C C . GLU A 1 96 ? -9.526 -5.365 -2.912 1.00 96.50 96 GLU A C 1
ATOM 748 O O . GLU A 1 96 ? -8.900 -5.585 -3.952 1.00 96.50 96 GLU A O 1
ATOM 753 N N . LEU A 1 97 ? -8.917 -4.931 -1.801 1.00 97.62 97 LEU A N 1
ATOM 754 C CA . LEU A 1 97 ? -7.470 -4.713 -1.745 1.00 97.62 97 LEU A CA 1
ATOM 755 C C . LEU A 1 97 ? -6.712 -5.993 -2.117 1.00 97.62 97 LEU A C 1
ATOM 757 O O . LEU A 1 97 ? -5.786 -5.963 -2.927 1.00 97.62 97 LEU A O 1
ATOM 761 N N . GLN A 1 98 ? -7.132 -7.137 -1.577 1.00 97.44 98 GLN A N 1
ATOM 762 C CA . GLN A 1 98 ? -6.516 -8.425 -1.873 1.00 97.44 98 GLN A CA 1
ATOM 763 C C . GLN A 1 98 ? -6.684 -8.828 -3.344 1.00 97.44 98 GLN A C 1
ATOM 765 O O . GLN A 1 98 ? -5.739 -9.347 -3.945 1.00 97.44 98 GLN A O 1
ATOM 770 N N . ARG A 1 99 ? -7.858 -8.585 -3.939 1.00 96.56 99 ARG A N 1
ATOM 771 C CA . ARG A 1 99 ? -8.125 -8.838 -5.363 1.00 96.56 99 ARG A CA 1
ATOM 772 C C . ARG A 1 99 ? -7.196 -8.011 -6.248 1.00 96.56 99 ARG A C 1
ATOM 774 O O . ARG A 1 99 ? -6.578 -8.572 -7.150 1.00 96.56 99 ARG A O 1
ATOM 781 N N . LEU A 1 100 ? -7.078 -6.713 -5.971 1.00 95.44 100 LEU A N 1
ATOM 782 C CA . LEU A 1 100 ? -6.226 -5.790 -6.724 1.00 95.44 100 LEU A CA 1
ATOM 783 C C . LEU A 1 100 ? -4.755 -6.204 -6.640 1.00 95.44 100 LEU A C 1
ATOM 785 O O . LEU A 1 100 ? -4.103 -6.384 -7.662 1.00 95.44 100 LEU A O 1
ATOM 789 N N . VAL A 1 101 ? -4.245 -6.449 -5.431 1.00 95.88 101 VAL A N 1
ATOM 790 C CA . VAL A 1 101 ? -2.832 -6.803 -5.212 1.00 95.88 101 VAL A CA 1
ATOM 791 C C . VAL A 1 101 ? -2.448 -8.137 -5.864 1.00 95.88 101 VAL A C 1
ATOM 793 O O . VAL A 1 101 ? -1.284 -8.333 -6.227 1.00 95.88 101 VAL A O 1
ATOM 796 N N . LYS A 1 102 ? -3.394 -9.071 -6.015 1.00 95.00 102 LYS A N 1
ATOM 797 C CA . LYS A 1 102 ? -3.148 -10.387 -6.627 1.00 95.00 102 LYS A CA 1
ATOM 798 C C . LYS A 1 102 ? -3.270 -10.399 -8.145 1.00 95.00 102 LYS A C 1
ATOM 800 O O . LYS A 1 102 ? -2.510 -11.125 -8.781 1.00 95.00 102 LYS A O 1
ATOM 805 N N . ASN A 1 103 ? -4.224 -9.657 -8.699 1.00 92.25 103 ASN A N 1
ATOM 806 C CA . ASN A 1 103 ? 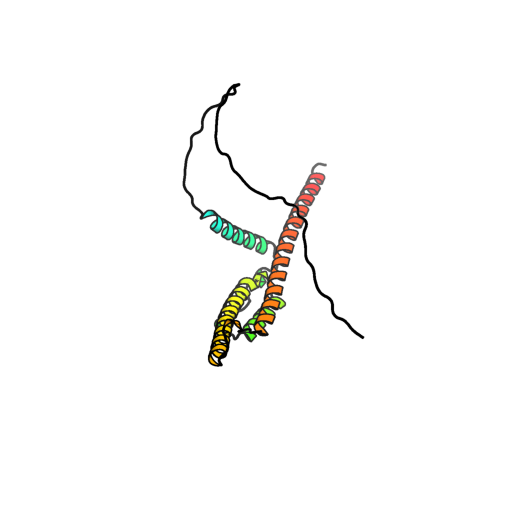-4.619 -9.809 -10.100 1.00 92.25 103 ASN A CA 1
ATOM 807 C C . ASN A 1 103 ? -4.134 -8.671 -11.000 1.00 92.25 103 ASN A C 1
ATOM 809 O O . ASN A 1 103 ? -4.033 -8.869 -12.206 1.00 92.25 103 ASN A O 1
ATOM 813 N N . GLU A 1 104 ? -3.813 -7.513 -10.427 1.00 91.69 104 GLU A N 1
ATOM 814 C CA . GLU A 1 104 ? -3.478 -6.311 -11.183 1.00 91.69 104 GLU A CA 1
ATOM 815 C C . GLU A 1 104 ? -2.007 -5.920 -11.016 1.00 91.69 104 GLU A C 1
ATOM 817 O O . GLU A 1 104 ? -1.333 -6.283 -10.045 1.00 91.69 104 GLU A O 1
ATOM 822 N N . LYS A 1 105 ? -1.490 -5.135 -11.966 1.00 90.62 105 LYS A N 1
ATOM 823 C CA . LYS A 1 105 ? -0.133 -4.584 -11.868 1.00 90.62 105 LYS A CA 1
ATOM 824 C C . LYS A 1 105 ? -0.083 -3.483 -10.807 1.00 90.62 105 LYS A C 1
ATOM 826 O O . LYS A 1 105 ? -0.931 -2.592 -10.786 1.00 90.62 105 LYS A O 1
ATOM 831 N N . VAL A 1 106 ? 0.966 -3.484 -9.980 1.00 91.44 106 VAL A N 1
ATOM 832 C CA . VAL A 1 106 ? 1.143 -2.511 -8.881 1.00 91.44 106 VAL A CA 1
ATOM 833 C C . VAL A 1 106 ? 1.132 -1.055 -9.341 1.00 91.44 106 VAL A C 1
ATOM 835 O O . VAL A 1 106 ? 0.637 -0.193 -8.621 1.00 91.44 106 VAL A O 1
ATOM 838 N N . GLN A 1 107 ? 1.617 -0.798 -10.553 1.00 87.69 107 GLN A N 1
ATOM 839 C CA . GLN A 1 107 ? 1.604 0.518 -11.185 1.00 87.69 107 GLN A CA 1
ATOM 840 C C . GLN A 1 107 ? 0.193 1.043 -11.515 1.00 87.69 107 GLN A C 1
ATOM 842 O O . GLN A 1 107 ? -0.028 2.249 -11.493 1.00 87.69 107 GLN A O 1
ATOM 847 N N . ALA A 1 108 ? -0.776 0.158 -11.775 1.00 89.38 108 ALA A N 1
ATOM 848 C CA . ALA A 1 108 ? -2.136 0.535 -12.171 1.00 89.38 108 ALA A CA 1
ATOM 849 C C . ALA A 1 108 ? -3.079 0.727 -10.970 1.00 89.38 108 ALA A C 1
ATOM 851 O O . ALA A 1 108 ? -4.083 1.427 -11.067 1.00 89.38 108 ALA A O 1
ATOM 852 N N . ILE A 1 109 ? -2.757 0.135 -9.815 1.00 93.00 109 ILE A N 1
ATOM 853 C CA . ILE A 1 109 ? -3.666 0.099 -8.658 1.00 93.00 109 ILE A CA 1
ATOM 854 C C . ILE A 1 109 ? -3.382 1.144 -7.584 1.00 93.00 109 ILE A C 1
ATOM 856 O O . ILE A 1 109 ? -4.115 1.181 -6.601 1.00 93.00 109 ILE A O 1
ATOM 860 N N . ARG A 1 110 ? -2.368 2.006 -7.742 1.00 93.06 110 ARG A N 1
ATOM 861 C CA . ARG A 1 110 ? -1.967 2.966 -6.694 1.00 93.06 110 ARG A CA 1
ATOM 862 C C . ARG A 1 110 ? -3.151 3.769 -6.148 1.00 93.06 110 ARG A C 1
ATOM 864 O O . ARG A 1 110 ? -3.398 3.739 -4.950 1.00 93.06 110 ARG A O 1
ATOM 871 N N . LYS A 1 111 ? -3.934 4.390 -7.037 1.00 92.62 111 LYS A N 1
ATOM 872 C CA . LYS A 1 111 ? -5.113 5.188 -6.654 1.00 92.62 111 LYS A CA 1
ATOM 873 C C . LYS A 1 111 ? -6.174 4.364 -5.920 1.00 92.62 111 LYS A C 1
ATOM 875 O O . LYS A 1 111 ? -6.770 4.846 -4.966 1.00 92.62 111 LYS A O 1
ATOM 880 N N . HIS A 1 112 ? -6.402 3.122 -6.345 1.00 95.19 112 HIS A N 1
ATOM 881 C CA . HIS A 1 112 ? -7.345 2.230 -5.671 1.00 95.19 112 HIS A CA 1
ATOM 882 C C . HIS A 1 112 ? -6.865 1.874 -4.264 1.00 95.19 112 HIS A C 1
ATOM 884 O O . HIS A 1 112 ? -7.645 1.931 -3.320 1.00 95.19 112 HIS A O 1
ATOM 890 N N . VAL A 1 113 ? -5.581 1.536 -4.117 1.00 96.62 113 VAL A N 1
ATOM 891 C CA . VAL A 1 113 ? -4.996 1.180 -2.820 1.00 96.62 113 VAL A CA 1
ATOM 892 C C . VAL A 1 113 ? -5.032 2.361 -1.853 1.00 96.62 113 VAL A C 1
ATOM 894 O O . VAL A 1 113 ? -5.360 2.160 -0.686 1.00 96.62 113 VAL A O 1
ATOM 897 N N . ASP A 1 114 ? -4.733 3.571 -2.328 1.00 96.31 114 ASP A N 1
ATOM 898 C CA . ASP A 1 114 ? -4.768 4.784 -1.506 1.00 96.31 114 ASP A CA 1
ATOM 899 C C . ASP A 1 114 ? -6.197 5.068 -1.009 1.00 96.31 114 ASP A C 1
ATOM 901 O O . ASP A 1 114 ? -6.407 5.174 0.199 1.00 96.31 114 ASP A O 1
ATOM 905 N N . ASN A 1 115 ? -7.197 5.038 -1.901 1.00 96.44 115 ASN A N 1
ATOM 906 C CA . ASN A 1 115 ? -8.602 5.223 -1.518 1.00 96.44 115 ASN A CA 1
ATOM 907 C C . ASN A 1 115 ? -9.090 4.143 -0.538 1.00 96.44 115 ASN A C 1
ATOM 909 O O . ASN A 1 115 ? -9.691 4.460 0.484 1.00 96.44 115 ASN A O 1
ATOM 913 N N . ILE A 1 116 ? -8.805 2.863 -0.811 1.00 97.81 116 ILE A N 1
ATOM 914 C CA . ILE A 1 116 ? -9.196 1.759 0.079 1.00 97.81 116 ILE A CA 1
ATOM 915 C C . ILE A 1 116 ? -8.542 1.913 1.454 1.00 97.81 116 ILE A C 1
ATOM 917 O O . ILE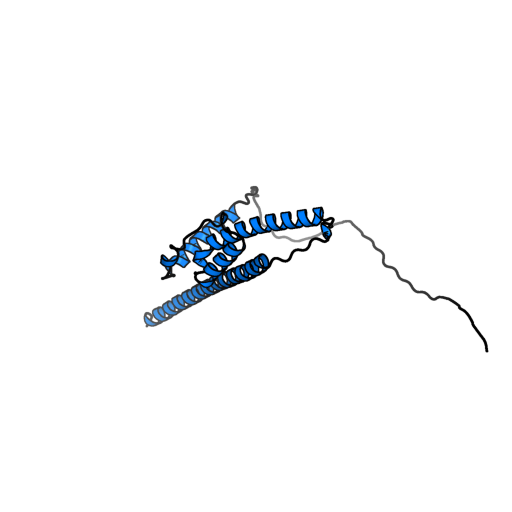 A 1 116 ? -9.178 1.650 2.473 1.00 97.81 116 ILE A O 1
ATOM 921 N N . LYS A 1 117 ? -7.272 2.328 1.502 1.00 97.88 117 LYS A N 1
ATOM 922 C CA . LYS A 1 117 ? -6.554 2.547 2.757 1.00 97.88 117 LYS A CA 1
ATOM 923 C C . LYS A 1 117 ? -7.205 3.644 3.585 1.00 97.88 117 LYS A C 1
ATOM 925 O O . LYS A 1 117 ? -7.325 3.479 4.798 1.00 97.88 117 LYS A O 1
ATOM 930 N N . ASP A 1 118 ? -7.562 4.752 2.957 1.00 98.00 118 ASP A N 1
ATOM 931 C CA . ASP A 1 118 ? -8.104 5.901 3.667 1.00 98.00 118 ASP A CA 1
ATOM 932 C C . ASP A 1 118 ? -9.509 5.587 4.204 1.00 98.00 118 ASP A C 1
ATOM 934 O O . ASP A 1 118 ? -9.735 5.733 5.406 1.00 98.00 118 ASP A O 1
ATOM 938 N N . GLU A 1 119 ? -10.380 4.992 3.381 1.00 97.75 119 GLU A N 1
ATOM 939 C CA . GLU A 1 119 ? -11.707 4.520 3.807 1.00 97.75 119 GLU A CA 1
ATOM 940 C C . GLU A 1 119 ? -11.626 3.455 4.909 1.00 97.75 119 GLU A C 1
ATOM 942 O O . GLU A 1 119 ? -12.368 3.495 5.892 1.00 97.75 119 GLU A O 1
ATOM 947 N N . PHE A 1 120 ? -10.700 2.498 4.787 1.00 98.25 120 PHE A N 1
ATOM 948 C CA . PHE A 1 120 ? -10.517 1.462 5.799 1.00 98.25 120 PHE A CA 1
ATOM 949 C C . PHE A 1 120 ? -10.044 2.052 7.130 1.00 98.25 120 PHE A C 1
ATOM 951 O O . PHE A 1 120 ? -10.550 1.658 8.179 1.00 98.25 120 PHE A O 1
ATOM 958 N N . ASN A 1 121 ? -9.077 2.975 7.113 1.00 97.50 121 ASN A N 1
ATOM 959 C CA . ASN A 1 121 ? -8.575 3.588 8.343 1.00 97.50 121 ASN A CA 1
ATOM 960 C C . ASN A 1 121 ? -9.651 4.430 9.022 1.00 97.50 121 ASN A C 1
ATOM 962 O O . ASN A 1 121 ? -9.832 4.271 10.222 1.00 97.50 121 ASN A O 1
ATOM 966 N N . GLN A 1 122 ? -10.406 5.229 8.264 1.00 97.88 122 GLN A N 1
ATOM 967 C CA . GLN A 1 122 ? -11.506 6.009 8.822 1.00 97.88 122 GLN A CA 1
ATOM 968 C C . GLN A 1 122 ? -12.536 5.105 9.516 1.00 97.88 122 GLN A C 1
ATOM 970 O O . GLN A 1 122 ? -12.820 5.282 10.698 1.00 97.88 122 GLN A O 1
ATOM 975 N N . LYS A 1 123 ? -13.042 4.083 8.813 1.00 97.25 123 LYS A N 1
ATOM 976 C CA . LYS A 1 123 ? -14.031 3.145 9.374 1.00 97.25 123 LYS A CA 1
ATOM 977 C C . LYS A 1 123 ? -13.477 2.369 10.569 1.00 97.25 123 LYS A C 1
ATOM 979 O O . LYS A 1 123 ? -14.208 2.068 11.508 1.00 97.25 123 LYS A O 1
ATOM 984 N N . PHE A 1 124 ? -12.192 2.020 10.533 1.00 97.31 124 PHE A N 1
ATOM 985 C CA . PHE A 1 124 ? -11.541 1.319 11.630 1.00 97.31 124 PHE A CA 1
ATOM 986 C C . PHE A 1 124 ? -11.386 2.205 12.867 1.00 97.31 124 PHE A C 1
ATOM 988 O O . PHE A 1 124 ? -11.600 1.722 13.976 1.00 97.31 124 PHE A O 1
ATOM 995 N N . ASP A 1 125 ? -11.034 3.476 12.689 1.00 96.94 125 ASP A N 1
ATOM 996 C CA . ASP A 1 125 ? -10.880 4.425 13.789 1.00 96.94 125 ASP A CA 1
ATOM 997 C C . ASP A 1 125 ? -12.237 4.699 14.459 1.00 96.94 125 ASP A C 1
ATOM 999 O O . ASP A 1 125 ? -12.335 4.578 15.681 1.00 96.94 125 ASP A O 1
ATOM 1003 N N . GLU A 1 126 ? -13.296 4.919 13.669 1.00 96.75 126 GLU A N 1
ATOM 1004 C CA . GLU A 1 126 ? -14.682 5.037 14.156 1.00 96.75 126 GLU A CA 1
ATOM 1005 C C . GLU A 1 126 ? -15.115 3.783 14.939 1.00 96.75 126 GLU A C 1
ATOM 1007 O O . GLU A 1 126 ? -15.633 3.866 16.053 1.00 96.75 126 GLU A O 1
ATOM 1012 N N . PHE A 1 127 ? -14.840 2.595 14.396 1.00 96.00 127 PHE A N 1
ATOM 1013 C CA . PHE A 1 127 ? -15.169 1.328 15.048 1.00 96.00 127 PHE A CA 1
ATOM 1014 C C . PHE A 1 127 ? -14.411 1.125 16.370 1.00 96.00 127 PHE A C 1
ATOM 1016 O O . PHE A 1 127 ? -14.955 0.600 17.344 1.00 96.00 127 PHE A O 1
ATOM 1023 N N . ILE A 1 128 ? -13.137 1.517 16.427 1.00 96.12 128 ILE A N 1
ATOM 1024 C CA . ILE A 1 128 ? -12.334 1.428 17.649 1.00 96.12 128 ILE A CA 1
ATOM 1025 C C . ILE A 1 128 ? -12.834 2.409 18.707 1.00 96.12 128 ILE A C 1
ATOM 1027 O O . ILE A 1 128 ? -12.866 2.047 19.885 1.00 96.12 128 ILE A O 1
ATOM 1031 N N . GLU A 1 129 ? -13.237 3.611 18.302 1.00 96.56 129 GLU A N 1
ATOM 1032 C CA . GLU A 1 129 ? -13.832 4.602 19.192 1.00 96.56 129 GLU A CA 1
ATOM 1033 C C . GLU A 1 129 ? -15.145 4.086 19.793 1.00 96.56 129 GLU A C 1
ATOM 1035 O O . GLU A 1 129 ? -15.270 4.057 21.016 1.00 96.56 129 GLU A O 1
ATOM 1040 N N . GLU A 1 130 ? -16.046 3.525 18.981 1.00 96.50 130 GLU A N 1
ATOM 1041 C CA . GLU A 1 130 ? -17.285 2.896 19.462 1.00 96.50 130 GLU A CA 1
ATOM 1042 C C . GLU A 1 130 ? -16.998 1.782 20.485 1.00 96.50 130 GLU A C 1
ATOM 1044 O O . GLU A 1 130 ? -17.567 1.749 21.580 1.00 96.50 130 GLU A O 1
ATOM 1049 N N . LYS A 1 131 ? -16.052 0.878 20.186 1.00 96.25 131 LYS A N 1
ATOM 1050 C CA . LYS A 1 131 ? -15.681 -0.210 21.111 1.00 96.25 131 LYS A CA 1
ATOM 1051 C C . LYS A 1 131 ? -15.053 0.306 22.402 1.00 96.25 131 LYS A C 1
ATOM 1053 O O . LYS A 1 131 ? -15.224 -0.304 23.461 1.00 96.25 131 LYS A O 1
ATOM 1058 N N . LYS A 1 132 ? -14.313 1.408 22.327 1.00 96.19 132 LYS A N 1
ATOM 1059 C CA . LYS A 1 132 ? -13.704 2.063 23.483 1.00 96.19 132 LYS A CA 1
ATOM 1060 C C . LYS A 1 132 ? -14.768 2.719 24.360 1.00 96.19 132 LYS A C 1
ATOM 1062 O O . LYS A 1 132 ? -14.735 2.539 25.577 1.00 96.19 132 LYS A O 1
ATOM 1067 N N . GLU A 1 133 ? -15.730 3.415 23.764 1.00 96.69 133 GLU A N 1
ATOM 1068 C CA . GLU A 1 133 ? -16.866 4.005 24.475 1.00 96.69 133 GLU A CA 1
ATOM 1069 C C . GLU A 1 133 ? -17.716 2.935 25.167 1.00 96.69 133 GLU A C 1
ATOM 1071 O O . GLU A 1 133 ? -18.005 3.059 26.359 1.00 96.69 133 GLU A O 1
ATOM 1076 N N . GLU A 1 134 ? -18.034 1.834 24.477 1.00 95.81 134 GLU A N 1
ATOM 1077 C CA . GLU A 1 134 ? -18.720 0.678 25.068 1.00 95.81 134 GLU A CA 1
ATOM 1078 C C . GLU A 1 134 ? -17.943 0.101 26.262 1.00 95.81 134 GLU A C 1
ATOM 1080 O O . GLU A 1 134 ? -18.526 -0.243 27.292 1.00 95.81 134 GLU A O 1
ATOM 1085 N N . PHE A 1 135 ? -16.618 -0.013 26.152 1.00 96.44 135 PHE A N 1
ATOM 1086 C CA . PHE A 1 135 ? -15.777 -0.534 27.229 1.00 96.44 135 PHE A CA 1
ATOM 1087 C C . PHE A 1 135 ? -15.807 0.367 28.471 1.00 96.44 135 PHE A C 1
ATOM 1089 O O . PHE A 1 135 ? -15.959 -0.130 29.590 1.00 96.44 135 PHE A O 1
ATOM 1096 N N . ILE A 1 136 ? -15.729 1.687 28.279 1.00 96.62 136 ILE A N 1
ATOM 1097 C CA . ILE A 1 136 ? -15.811 2.677 29.362 1.00 96.62 136 ILE A CA 1
ATOM 1098 C C . ILE A 1 136 ? -17.213 2.677 29.988 1.00 96.62 136 ILE A C 1
ATOM 1100 O O . ILE A 1 136 ? -17.339 2.673 31.214 1.00 96.62 136 ILE A O 1
ATOM 1104 N N . ALA A 1 137 ? -18.271 2.608 29.174 1.00 96.81 137 ALA A N 1
ATOM 1105 C CA . ALA A 1 137 ? -19.657 2.554 29.644 1.00 96.81 137 ALA A CA 1
ATOM 1106 C C . ALA A 1 137 ? -19.944 1.311 30.504 1.00 96.81 137 ALA A C 1
ATOM 1108 O O . ALA A 1 137 ? -20.727 1.373 31.452 1.00 96.81 137 ALA A O 1
ATOM 1109 N N . ASN A 1 138 ? -19.261 0.198 30.227 1.00 95.31 138 ASN A N 1
ATOM 1110 C CA . ASN A 1 138 ? -19.318 -1.025 31.028 1.00 95.31 138 ASN A CA 1
ATOM 1111 C C . ASN A 1 138 ? -18.442 -0.980 32.301 1.00 95.31 138 ASN A C 1
ATOM 1113 O O . ASN A 1 138 ? -18.352 -1.976 33.020 1.00 95.31 138 ASN A O 1
ATOM 1117 N N . GLY A 1 139 ? -17.814 0.162 32.606 1.00 93.44 139 GLY A N 1
ATOM 1118 C CA . GLY A 1 139 ? -16.992 0.371 33.801 1.00 93.44 139 GLY A CA 1
ATOM 1119 C C . GLY A 1 139 ? -15.508 0.038 33.624 1.00 93.44 139 GLY A C 1
ATOM 1120 O O . GLY A 1 139 ? -14.789 -0.070 34.618 1.00 93.44 139 GLY A O 1
ATOM 1121 N N . GLY A 1 140 ? -15.043 -0.142 32.385 1.00 94.94 140 GLY A N 1
ATOM 1122 C CA . GLY A 1 140 ? -13.627 -0.290 32.062 1.00 94.94 140 GLY A CA 1
ATOM 1123 C C . GLY A 1 140 ? -12.858 1.033 32.157 1.00 94.94 140 GLY A C 1
ATOM 1124 O O . GLY A 1 140 ? -13.419 2.113 31.982 1.00 94.94 140 GLY A O 1
ATOM 1125 N N . ASN A 1 141 ? -11.554 0.957 32.429 1.00 94.69 141 ASN A N 1
ATOM 1126 C CA . ASN A 1 141 ? -10.657 2.114 32.392 1.00 94.69 141 ASN A CA 1
ATOM 1127 C C . ASN A 1 141 ? -10.034 2.247 30.997 1.00 94.69 141 ASN A C 1
ATOM 1129 O O . ASN A 1 141 ? -9.487 1.281 30.477 1.00 94.69 141 ASN A O 1
ATOM 1133 N N . GLU A 1 142 ? -10.059 3.442 30.413 1.00 92.06 142 GLU A N 1
ATOM 1134 C CA . GLU A 1 142 ? -9.508 3.736 29.086 1.00 92.06 142 GLU A CA 1
ATOM 1135 C C . GLU A 1 142 ? -8.084 3.194 28.866 1.00 92.06 142 GLU A C 1
ATOM 1137 O O . GLU A 1 142 ? -7.779 2.670 27.796 1.00 92.06 142 GLU A O 1
ATOM 1142 N N . ILE A 1 143 ? -7.228 3.266 29.891 1.00 93.06 143 ILE A N 1
ATOM 1143 C CA . ILE A 1 143 ? -5.825 2.819 29.827 1.00 93.06 143 ILE A CA 1
ATOM 1144 C C . ILE A 1 143 ? -5.714 1.306 29.567 1.00 93.06 143 ILE A C 1
ATOM 1146 O O . ILE A 1 143 ? -4.740 0.839 28.972 1.00 93.06 143 ILE A O 1
ATOM 1150 N N . ASP A 1 144 ? -6.720 0.540 29.982 1.00 93.75 144 ASP A N 1
ATOM 1151 C CA . ASP A 1 144 ? -6.751 -0.914 29.852 1.00 93.75 144 ASP A CA 1
ATOM 1152 C C . ASP A 1 144 ? -7.417 -1.382 28.547 1.00 93.75 144 ASP A C 1
ATOM 1154 O O . ASP A 1 144 ? -7.458 -2.585 28.272 1.00 93.75 144 ASP A O 1
ATOM 1158 N N . PHE A 1 145 ? -7.915 -0.460 27.714 1.00 95.69 145 PHE A N 1
ATOM 1159 C CA . PHE A 1 145 ? -8.567 -0.814 26.459 1.00 95.69 145 PHE A CA 1
ATOM 1160 C C . PHE A 1 145 ? -7.566 -1.405 25.458 1.00 95.69 145 PHE A C 1
ATOM 1162 O O . PHE A 1 145 ? -6.583 -0.781 25.053 1.00 95.69 145 PHE A O 1
ATOM 1169 N N . ARG A 1 146 ? -7.834 -2.639 25.025 1.00 93.19 146 ARG A N 1
ATOM 1170 C CA . ARG A 1 146 ? -7.075 -3.336 23.985 1.00 93.19 146 ARG A CA 1
ATOM 1171 C C . ARG A 1 146 ? -8.044 -4.036 23.053 1.00 93.19 146 ARG A C 1
ATOM 1173 O O . ARG A 1 146 ? -8.858 -4.838 23.503 1.00 93.19 146 ARG A O 1
ATOM 1180 N N . TYR A 1 147 ? -7.898 -3.796 21.756 1.00 92.62 147 TYR A N 1
ATOM 1181 C CA . TYR A 1 147 ? -8.712 -4.445 20.740 1.00 92.62 147 TYR A CA 1
ATOM 1182 C C . TYR A 1 147 ? -7.839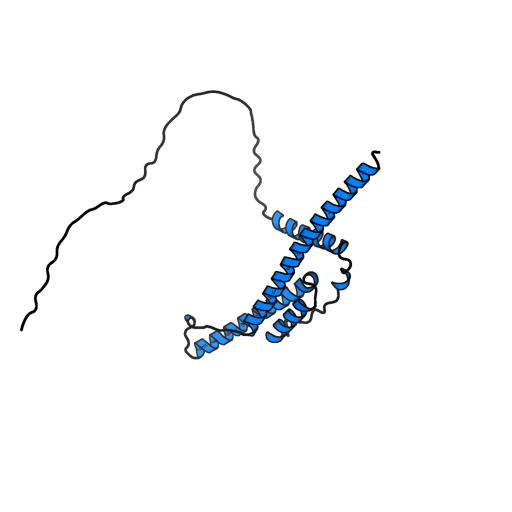 -5.048 19.641 1.00 92.62 147 TYR A C 1
ATOM 1184 O O . TYR A 1 147 ? -6.938 -4.397 19.119 1.00 92.62 147 TYR A O 1
ATOM 1192 N N . ASN A 1 148 ? -8.119 -6.302 19.287 1.00 92.25 148 ASN A N 1
ATOM 1193 C CA . ASN A 1 148 ? -7.436 -7.018 18.214 1.00 92.25 148 ASN A CA 1
ATOM 1194 C C . ASN A 1 148 ? -8.445 -7.349 17.113 1.00 92.25 148 ASN A C 1
ATOM 1196 O O . ASN A 1 148 ? -9.264 -8.251 17.276 1.00 92.25 148 ASN A O 1
ATOM 1200 N N . SER A 1 149 ? -8.364 -6.636 15.990 1.00 93.38 149 SER A N 1
ATOM 1201 C CA . SER A 1 149 ? -9.210 -6.884 14.819 1.00 93.38 149 SER A CA 1
ATOM 1202 C C . SER A 1 149 ? -8.551 -7.858 13.845 1.00 93.38 149 SER A C 1
ATOM 1204 O O . SER A 1 149 ? -7.379 -7.699 13.488 1.00 93.38 149 SER A O 1
ATOM 1206 N N . VAL A 1 150 ? -9.322 -8.846 13.382 1.00 95.31 150 VAL A N 1
ATOM 1207 C CA . VAL A 1 150 ? -8.913 -9.738 12.288 1.00 95.31 150 VAL A CA 1
ATOM 1208 C C . VAL A 1 150 ? -8.776 -8.946 10.989 1.00 95.31 150 VAL A C 1
ATOM 1210 O O . VAL A 1 150 ? -7.750 -9.083 10.323 1.00 95.31 150 VAL A O 1
ATOM 1213 N N . ASP A 1 151 ? -9.728 -8.058 10.699 1.00 94.19 151 ASP A N 1
ATOM 1214 C CA . ASP A 1 151 ? -9.738 -7.235 9.486 1.00 94.19 151 ASP A CA 1
ATOM 1215 C C . ASP A 1 151 ? -8.522 -6.311 9.440 1.00 94.19 151 ASP A C 1
ATOM 1217 O O . ASP A 1 151 ? -7.836 -6.243 8.426 1.00 94.19 151 ASP A O 1
ATOM 1221 N N . LYS A 1 152 ? -8.161 -5.669 10.566 1.00 96.50 152 LYS A N 1
ATOM 1222 C CA . LYS A 1 152 ? -6.951 -4.821 10.633 1.00 96.50 152 LYS A CA 1
ATOM 1223 C C . LYS A 1 152 ? -5.685 -5.621 10.364 1.00 96.50 152 LYS A C 1
ATOM 1225 O O . LYS A 1 152 ? -4.780 -5.138 9.686 1.00 96.50 152 LYS A O 1
ATOM 1230 N N . ARG A 1 153 ? -5.603 -6.843 10.897 1.00 97.38 153 ARG A N 1
ATOM 1231 C CA . ARG A 1 153 ? -4.456 -7.724 10.660 1.00 97.38 153 ARG A CA 1
ATOM 1232 C C . ARG A 1 153 ? -4.364 -8.114 9.185 1.00 97.38 153 ARG A C 1
ATOM 1234 O O . ARG A 1 153 ? -3.285 -7.992 8.615 1.00 97.38 153 ARG A O 1
ATOM 1241 N N . GLN A 1 154 ? -5.472 -8.541 8.581 1.00 97.44 154 GLN A N 1
ATOM 1242 C CA . GLN A 1 154 ? -5.521 -8.922 7.167 1.00 97.44 154 GLN A CA 1
ATOM 1243 C C . GLN A 1 154 ? -5.228 -7.735 6.247 1.00 97.44 154 GLN A C 1
ATOM 1245 O O . GLN A 1 154 ? -4.410 -7.858 5.339 1.00 97.44 154 GLN A O 1
ATOM 1250 N N . PHE A 1 155 ? -5.814 -6.568 6.524 1.00 98.25 155 PHE A N 1
ATOM 1251 C CA . PHE A 1 155 ? -5.514 -5.329 5.813 1.00 98.25 155 PHE A CA 1
ATOM 1252 C C . PHE A 1 155 ? -4.011 -5.036 5.828 1.00 98.25 155 PHE A C 1
ATOM 1254 O O . PHE A 1 155 ? -3.404 -4.829 4.780 1.00 98.25 155 PHE A O 1
ATOM 1261 N N . ASN A 1 156 ? -3.387 -5.062 7.011 1.00 97.94 156 ASN A N 1
ATOM 1262 C CA . ASN A 1 156 ? -1.962 -4.771 7.160 1.00 97.94 156 ASN A CA 1
ATOM 1263 C C . ASN A 1 156 ? -1.076 -5.776 6.411 1.00 97.94 156 ASN A C 1
ATOM 1265 O O . ASN A 1 156 ? -0.048 -5.382 5.858 1.00 97.94 156 ASN A O 1
ATOM 1269 N N . GLU A 1 157 ? -1.452 -7.055 6.396 1.00 98.19 157 GLU A N 1
ATOM 1270 C CA . GLU A 1 157 ? -0.749 -8.105 5.654 1.00 98.19 157 GLU A CA 1
ATOM 1271 C C . GLU A 1 157 ? -0.773 -7.814 4.149 1.00 98.19 157 GLU A C 1
ATOM 1273 O O . GLU A 1 157 ? 0.282 -7.660 3.531 1.00 98.19 157 GLU A O 1
ATOM 1278 N N . VAL A 1 158 ? -1.965 -7.616 3.581 1.00 98.19 158 VAL A N 1
ATOM 1279 C CA . VAL A 1 158 ? -2.136 -7.341 2.147 1.00 98.19 158 VAL A CA 1
ATOM 1280 C C . VAL A 1 158 ? -1.506 -5.999 1.754 1.00 98.19 158 VAL A C 1
ATOM 1282 O O . VAL A 1 158 ? -0.847 -5.890 0.721 1.00 98.19 158 VAL A O 1
ATOM 1285 N N . TYR A 1 159 ? -1.638 -4.967 2.589 1.00 98.25 159 TYR A N 1
ATOM 1286 C CA . TYR A 1 159 ? -1.013 -3.668 2.342 1.00 98.25 159 TYR A CA 1
ATOM 1287 C C . TYR A 1 159 ? 0.521 -3.742 2.396 1.00 98.25 159 TYR A C 1
ATOM 1289 O O . TYR A 1 159 ? 1.221 -3.012 1.691 1.00 98.25 159 TYR A O 1
ATOM 1297 N N . THR A 1 160 ? 1.078 -4.631 3.220 1.00 98.38 160 THR A N 1
ATOM 1298 C CA . THR A 1 160 ? 2.523 -4.896 3.232 1.00 98.38 160 THR A CA 1
ATOM 1299 C C . THR A 1 160 ? 2.956 -5.611 1.958 1.00 98.38 160 THR A C 1
ATOM 1301 O O . THR A 1 160 ? 3.913 -5.162 1.332 1.00 98.38 160 THR A O 1
ATOM 1304 N N . GLU A 1 161 ? 2.204 -6.619 1.510 1.00 97.81 161 GLU A N 1
ATOM 1305 C CA . GLU A 1 161 ? 2.439 -7.300 0.230 1.00 97.81 161 GLU A CA 1
ATOM 1306 C C . GLU A 1 161 ? 2.436 -6.310 -0.949 1.00 97.81 161 GLU A C 1
ATOM 1308 O O . GLU A 1 161 ? 3.342 -6.326 -1.784 1.00 97.81 161 GLU A O 1
ATOM 1313 N N . TYR A 1 162 ? 1.465 -5.392 -0.992 1.00 98.12 162 TYR A N 1
ATOM 1314 C CA . TYR A 1 162 ? 1.430 -4.316 -1.985 1.00 98.12 162 TYR A CA 1
ATOM 1315 C C . TYR A 1 162 ? 2.707 -3.470 -1.964 1.00 98.12 162 TYR A C 1
ATOM 1317 O O . TYR A 1 162 ? 3.335 -3.264 -3.005 1.00 98.12 162 TYR A O 1
ATOM 1325 N N . ARG A 1 163 ? 3.116 -2.990 -0.780 1.00 97.56 163 ARG A N 1
ATOM 1326 C CA . ARG A 1 163 ? 4.322 -2.162 -0.631 1.00 97.56 163 ARG A CA 1
ATOM 1327 C C . ARG A 1 163 ? 5.573 -2.907 -1.078 1.00 97.56 163 ARG A C 1
ATOM 1329 O O . ARG A 1 163 ? 6.429 -2.312 -1.730 1.00 97.56 163 ARG A O 1
ATOM 1336 N N . GLU A 1 164 ? 5.682 -4.192 -0.760 1.00 97.62 164 GLU A N 1
ATOM 1337 C CA . GLU A 1 164 ? 6.793 -5.035 -1.196 1.00 97.62 164 GLU A CA 1
ATOM 1338 C C . GLU A 1 164 ? 6.823 -5.193 -2.715 1.00 97.62 164 GLU A C 1
ATOM 1340 O O . GLU A 1 164 ? 7.858 -4.914 -3.322 1.00 97.62 164 GLU A O 1
ATOM 1345 N N . LYS A 1 165 ? 5.695 -5.549 -3.342 1.00 96.06 165 LYS A N 1
ATOM 1346 C CA . LYS A 1 165 ? 5.587 -5.674 -4.804 1.00 96.06 165 LYS A CA 1
ATOM 1347 C C . LYS A 1 165 ? 5.904 -4.359 -5.514 1.00 96.06 165 LYS A C 1
ATOM 1349 O O . LYS A 1 165 ? 6.670 -4.350 -6.473 1.00 96.06 165 LYS A O 1
ATOM 1354 N N . ARG A 1 166 ? 5.387 -3.234 -5.013 1.00 95.00 166 ARG A N 1
ATOM 1355 C CA . ARG A 1 166 ? 5.683 -1.893 -5.538 1.00 95.00 166 ARG A CA 1
ATOM 1356 C C . ARG A 1 166 ? 7.174 -1.562 -5.427 1.00 95.00 166 ARG A C 1
ATOM 1358 O O . ARG A 1 166 ? 7.784 -1.094 -6.380 1.00 95.00 166 ARG A O 1
ATOM 1365 N N . ASN A 1 167 ? 7.786 -1.829 -4.276 1.00 95.50 167 ASN A N 1
ATOM 1366 C CA . ASN A 1 167 ? 9.213 -1.573 -4.085 1.00 95.50 167 ASN A CA 1
ATOM 1367 C C . ASN A 1 167 ? 10.081 -2.483 -4.973 1.00 95.50 167 ASN A C 1
ATOM 1369 O O . ASN A 1 167 ? 11.121 -2.049 -5.464 1.00 95.50 167 ASN A O 1
ATOM 1373 N N . GLN A 1 168 ? 9.679 -3.740 -5.177 1.00 96.38 168 GLN A N 1
ATOM 1374 C CA . GLN A 1 168 ? 10.345 -4.656 -6.107 1.00 96.38 168 GLN A CA 1
ATOM 1375 C C . GLN A 1 168 ? 10.220 -4.177 -7.554 1.00 96.38 168 GLN A C 1
ATOM 1377 O O . GLN A 1 168 ? 11.214 -4.212 -8.277 1.00 96.38 168 GLN A O 1
ATOM 1382 N N . TYR A 1 169 ? 9.043 -3.682 -7.944 1.00 92.50 169 TYR A N 1
ATOM 1383 C CA . TYR A 1 169 ? 8.797 -3.120 -9.266 1.00 92.50 169 TYR A CA 1
ATOM 1384 C C . TYR A 1 169 ? 9.780 -1.992 -9.586 1.00 92.50 169 TYR A C 1
ATOM 1386 O O . TYR A 1 169 ? 10.570 -2.133 -10.518 1.00 92.50 169 TYR A O 1
ATOM 1394 N N . TYR A 1 170 ? 9.841 -0.951 -8.751 1.00 90.19 170 TYR A N 1
ATOM 1395 C CA . TYR A 1 170 ? 10.751 0.176 -8.981 1.00 90.19 170 TYR A CA 1
ATOM 1396 C C . TYR A 1 170 ? 12.228 -0.237 -8.990 1.00 90.19 170 TYR A C 1
ATOM 1398 O O . TYR A 1 170 ? 12.991 0.222 -9.835 1.00 90.19 170 TYR A O 1
ATOM 1406 N N . LYS A 1 171 ? 12.634 -1.181 -8.129 1.00 94.19 171 LYS A N 1
ATOM 1407 C CA . LYS A 1 171 ? 13.999 -1.738 -8.167 1.00 94.19 171 LYS A CA 1
ATOM 1408 C C . LYS A 1 171 ? 14.297 -2.471 -9.477 1.00 94.19 171 LYS A C 1
ATOM 1410 O O . LYS A 1 171 ? 15.411 -2.385 -9.991 1.00 94.19 171 LYS A O 1
ATOM 1415 N N . SER A 1 172 ? 13.333 -3.231 -9.996 1.00 90.50 172 SER A N 1
ATOM 1416 C CA . SER A 1 172 ? 13.489 -3.961 -11.258 1.00 90.50 172 SER A CA 1
ATOM 1417 C C . SER A 1 172 ? 13.519 -3.025 -12.464 1.00 90.50 172 SER A C 1
ATOM 1419 O O . SER A 1 172 ? 14.328 -3.235 -13.365 1.00 90.50 172 SER A O 1
ATOM 1421 N N . LEU A 1 173 ? 12.711 -1.964 -12.431 1.00 89.12 173 LEU A N 1
ATOM 1422 C CA . LEU A 1 173 ? 12.653 -0.931 -13.456 1.00 89.12 173 LEU A CA 1
ATOM 1423 C C . LEU A 1 173 ? 13.982 -0.170 -13.532 1.00 89.12 173 LEU A C 1
ATOM 1425 O O . LEU A 1 173 ? 14.613 -0.123 -14.585 1.00 89.12 173 LEU A O 1
ATOM 1429 N N . GLU A 1 174 ? 14.487 0.300 -12.387 1.00 89.75 174 GLU A N 1
ATOM 1430 C CA . GLU A 1 174 ? 15.789 0.970 -12.295 1.00 89.75 174 GLU A CA 1
ATOM 1431 C C . GLU A 1 174 ? 16.927 0.075 -12.812 1.00 89.75 174 GLU A C 1
ATOM 1433 O O . GLU A 1 174 ? 17.800 0.516 -13.566 1.00 89.75 174 GLU A O 1
ATOM 1438 N N . LYS A 1 175 ? 16.917 -1.210 -12.434 1.00 93.31 175 LYS A N 1
ATOM 1439 C CA . LYS A 1 175 ? 17.897 -2.187 -12.918 1.00 93.31 175 LYS A CA 1
ATOM 1440 C C . LYS A 1 175 ? 17.809 -2.364 -14.437 1.00 93.31 175 LYS A C 1
ATOM 1442 O O . LYS A 1 175 ? 18.842 -2.331 -15.102 1.00 93.31 175 LYS A O 1
ATOM 1447 N N . SER A 1 176 ? 16.601 -2.519 -14.976 1.00 89.88 176 SER A N 1
ATOM 1448 C CA . SER A 1 176 ? 16.377 -2.697 -16.411 1.00 89.88 176 SER A CA 1
ATOM 1449 C C . SER A 1 176 ? 16.856 -1.487 -17.214 1.00 89.88 176 SER A C 1
ATOM 1451 O O . SER A 1 176 ? 17.540 -1.658 -18.221 1.00 89.88 176 SER A O 1
ATOM 1453 N N . HIS A 1 177 ? 16.592 -0.263 -16.750 1.00 88.62 177 HIS A N 1
ATOM 1454 C CA . HIS A 1 177 ? 17.093 0.947 -17.405 1.00 88.62 177 HIS A CA 1
ATOM 1455 C C . HIS A 1 177 ? 18.624 1.006 -17.429 1.00 88.62 177 HIS A C 1
ATOM 1457 O O . HIS A 1 177 ? 19.210 1.309 -18.470 1.00 88.62 177 HIS A O 1
ATOM 1463 N N . LYS A 1 178 ? 19.289 0.650 -16.322 1.00 92.12 178 LYS A N 1
ATOM 1464 C CA . LYS A 1 178 ? 20.760 0.599 -16.260 1.00 92.12 178 LYS A CA 1
ATOM 1465 C C . LYS A 1 178 ? 21.345 -0.443 -17.214 1.00 92.12 178 LYS A C 1
ATOM 1467 O O . LYS A 1 178 ? 22.309 -0.149 -17.917 1.00 92.12 178 LYS A O 1
ATOM 1472 N N . GLU A 1 179 ? 20.764 -1.640 -17.255 1.00 94.19 179 GLU A N 1
ATOM 1473 C CA . GLU A 1 179 ? 21.205 -2.719 -18.148 1.00 94.19 179 GLU A CA 1
ATOM 1474 C C . GLU A 1 179 ? 20.985 -2.358 -19.623 1.00 94.19 179 GLU A C 1
ATOM 1476 O O . GLU A 1 179 ? 21.892 -2.530 -20.438 1.00 94.19 179 GLU A O 1
ATOM 1481 N N . ASN A 1 180 ? 19.830 -1.777 -19.962 1.00 91.81 180 ASN A N 1
ATOM 1482 C CA . ASN A 1 180 ? 19.535 -1.304 -21.315 1.00 91.81 180 ASN A CA 1
ATOM 1483 C C . ASN A 1 180 ? 20.492 -0.196 -21.761 1.00 91.81 180 ASN A C 1
ATOM 1485 O O . ASN A 1 180 ? 20.991 -0.230 -22.886 1.00 91.81 180 ASN A O 1
ATOM 1489 N N . LEU A 1 181 ? 20.784 0.771 -20.889 1.00 93.25 181 LEU A N 1
ATOM 1490 C CA . LEU A 1 181 ? 21.751 1.823 -21.186 1.00 93.25 181 LEU A CA 1
ATOM 1491 C C . LEU A 1 181 ? 23.146 1.238 -21.439 1.00 93.25 181 LEU A C 1
ATOM 1493 O O . LEU A 1 181 ? 23.773 1.576 -22.442 1.00 93.25 181 LEU A O 1
ATOM 1497 N N . ALA A 1 182 ? 23.610 0.333 -20.572 1.00 94.88 182 ALA A N 1
ATOM 1498 C CA . ALA A 1 182 ? 24.903 -0.329 -20.731 1.00 94.88 182 ALA A CA 1
ATOM 1499 C C . ALA A 1 182 ? 24.985 -1.117 -22.049 1.00 94.88 182 ALA A C 1
ATOM 1501 O O . ALA A 1 182 ? 25.964 -0.989 -22.780 1.00 94.88 182 ALA A O 1
ATOM 1502 N N . TYR A 1 183 ? 23.931 -1.862 -22.392 1.00 94.44 183 TYR A N 1
ATOM 1503 C CA . TYR A 1 183 ? 23.852 -2.612 -23.644 1.00 94.44 183 TYR A CA 1
ATOM 1504 C C . TYR A 1 183 ? 23.872 -1.700 -24.878 1.00 94.44 183 TYR A C 1
ATOM 1506 O O . TYR A 1 183 ? 24.598 -1.961 -25.836 1.00 94.44 183 TYR A O 1
ATOM 1514 N N . ARG A 1 184 ? 23.114 -0.594 -24.855 1.00 93.69 184 ARG A N 1
ATOM 1515 C CA . ARG A 1 184 ? 23.103 0.390 -25.950 1.00 93.69 184 ARG A CA 1
ATOM 1516 C C . ARG A 1 184 ? 24.489 1.023 -26.143 1.00 93.69 184 ARG A C 1
ATOM 1518 O O . ARG A 1 184 ? 24.903 1.224 -27.282 1.00 93.69 184 ARG A O 1
ATOM 1525 N N . LEU A 1 185 ? 25.215 1.311 -25.060 1.00 95.69 185 LEU A N 1
ATOM 1526 C CA . LEU A 1 185 ? 26.579 1.853 -25.124 1.00 95.69 185 LEU A CA 1
ATOM 1527 C C . LEU A 1 185 ? 27.587 0.844 -25.693 1.00 95.69 185 LEU A C 1
ATOM 1529 O O . LEU A 1 185 ? 28.361 1.208 -26.577 1.00 95.69 185 LEU A O 1
ATOM 1533 N N . ASP A 1 186 ? 27.539 -0.408 -25.239 1.00 96.19 186 ASP A N 1
ATOM 1534 C CA . ASP A 1 186 ? 28.381 -1.498 -25.751 1.00 96.19 186 ASP A CA 1
ATOM 1535 C C . ASP A 1 186 ? 28.132 -1.746 -27.249 1.00 96.19 186 ASP A C 1
ATOM 1537 O O . ASP A 1 186 ? 29.066 -1.798 -28.049 1.00 96.19 186 ASP A O 1
ATOM 1541 N N . LEU A 1 187 ? 26.865 -1.767 -27.678 1.00 94.12 187 LEU A N 1
ATOM 1542 C CA . LEU A 1 187 ? 26.515 -1.891 -29.093 1.00 94.12 187 LEU A CA 1
ATOM 1543 C C . LEU A 1 187 ? 27.106 -0.748 -29.937 1.00 94.12 187 LEU A C 1
ATOM 1545 O O . LEU A 1 187 ? 27.619 -0.984 -31.031 1.00 94.12 187 LEU A O 1
ATOM 1549 N N . ILE A 1 188 ? 27.067 0.490 -29.435 1.00 93.31 188 ILE A N 1
ATOM 1550 C CA . ILE A 1 188 ? 27.682 1.642 -30.110 1.00 93.31 188 ILE A CA 1
ATOM 1551 C C . ILE A 1 188 ? 29.201 1.460 -30.224 1.00 93.31 188 ILE A C 1
ATOM 1553 O O . ILE A 1 188 ? 29.773 1.792 -31.264 1.00 93.31 188 ILE A O 1
ATOM 1557 N N . GLU A 1 189 ? 29.865 0.955 -29.186 1.00 94.62 189 GLU A N 1
ATOM 1558 C CA . GLU A 1 189 ? 31.306 0.688 -29.209 1.00 94.62 189 GLU A CA 1
ATOM 1559 C C . GLU A 1 189 ? 31.665 -0.386 -30.243 1.00 94.62 189 GLU A C 1
ATOM 1561 O O . GLU A 1 189 ? 32.551 -0.169 -31.074 1.00 94.62 189 GLU A O 1
ATOM 1566 N N . GLN A 1 190 ? 30.913 -1.487 -30.280 1.00 93.56 190 GLN A N 1
ATOM 1567 C CA . GLN A 1 190 ? 31.090 -2.552 -31.270 1.00 93.56 190 GLN A CA 1
ATOM 1568 C C . GLN A 1 190 ? 30.878 -2.049 -32.706 1.00 93.56 190 GLN A C 1
ATOM 1570 O O . GLN A 1 190 ? 31.670 -2.358 -33.599 1.00 93.56 190 GLN A O 1
ATOM 1575 N N . LEU A 1 191 ? 29.850 -1.226 -32.940 1.00 94.06 191 LEU A N 1
ATOM 1576 C CA . LEU A 1 191 ? 29.596 -0.624 -34.252 1.00 94.06 191 LEU A CA 1
ATOM 1577 C C . LEU A 1 191 ? 30.711 0.345 -34.667 1.00 94.06 191 LEU A C 1
ATOM 1579 O O . LEU A 1 191 ? 31.141 0.325 -35.820 1.00 94.06 191 LEU A O 1
ATOM 1583 N N . LYS A 1 192 ? 31.221 1.164 -33.740 1.00 93.50 192 LYS A N 1
ATOM 1584 C CA . LYS A 1 192 ? 32.371 2.045 -34.003 1.00 93.50 192 LYS A CA 1
ATOM 1585 C C . LYS A 1 192 ? 33.617 1.243 -34.369 1.00 93.50 192 LYS A C 1
ATOM 1587 O O . LYS A 1 192 ? 34.319 1.628 -35.300 1.00 93.50 192 LYS A O 1
ATOM 1592 N N . ALA A 1 193 ? 33.874 0.134 -33.676 1.00 93.06 193 ALA A N 1
ATOM 1593 C CA . ALA A 1 193 ? 34.997 -0.749 -33.973 1.00 93.06 193 ALA A CA 1
ATOM 1594 C C . ALA A 1 193 ? 34.888 -1.383 -35.369 1.00 93.06 193 ALA A C 1
ATOM 1596 O O . ALA A 1 193 ? 35.906 -1.549 -36.030 1.00 93.06 193 ALA A O 1
ATOM 1597 N N . LEU A 1 194 ? 33.673 -1.690 -35.839 1.00 91.75 194 LEU A N 1
ATOM 1598 C CA . LEU A 1 194 ? 33.445 -2.250 -37.175 1.00 91.75 194 LEU A CA 1
ATOM 1599 C C . LEU A 1 194 ? 33.650 -1.226 -38.306 1.00 91.75 194 LEU A C 1
ATOM 1601 O O . LEU A 1 194 ? 34.087 -1.601 -39.388 1.00 91.75 194 LEU A O 1
ATOM 1605 N N . VAL A 1 195 ? 33.316 0.048 -38.073 1.00 87.38 195 VAL A N 1
ATOM 1606 C CA . VAL A 1 195 ? 33.400 1.123 -39.084 1.00 87.38 195 VAL A CA 1
ATOM 1607 C C . VAL A 1 195 ? 34.796 1.759 -39.163 1.00 87.38 195 VAL A C 1
ATOM 1609 O O . VAL A 1 195 ? 35.154 2.303 -40.201 1.00 87.38 195 VAL A O 1
ATOM 1612 N N . ASN A 1 196 ? 35.598 1.687 -38.095 1.00 67.69 196 ASN A N 1
ATOM 1613 C CA . ASN A 1 196 ? 36.979 2.195 -38.061 1.00 67.69 196 ASN A CA 1
ATOM 1614 C C . ASN A 1 196 ? 38.039 1.171 -38.531 1.00 67.69 196 ASN A C 1
ATOM 1616 O O . ASN A 1 196 ? 39.216 1.299 -38.181 1.00 67.69 196 ASN A O 1
ATOM 1620 N N . VAL A 1 197 ? 37.630 0.179 -39.327 1.00 53.25 197 VAL A N 1
ATOM 1621 C CA . VAL A 1 197 ? 38.503 -0.718 -40.108 1.00 53.25 197 VAL A CA 1
ATOM 1622 C C . VAL A 1 197 ? 38.417 -0.323 -41.576 1.00 53.25 197 VAL A C 1
ATOM 1624 O O . VAL A 1 197 ? 39.490 -0.229 -42.213 1.00 53.25 197 VAL A O 1
#

Secondary structure (DSSP, 8-state):
------------------------------------------------TTHHHHHHHHHHHHHHHHHHHH-TTGGGGS------STTS-HHHHHHHHHHHHHHS-TTTSHHHHHHHHHHHHHHHHHHHHHHHHHHHHTT--GGG-----HHHHHHHHHHHHHHHHHHHHHHHHHHHHHHHHHHHHHHHHHHHHHHT-

Sequence (197 aa):
MSEDKQQKLQENSTEEKTTAQAIESKVEEPVDDSTNSTAQPEENLPESNESAVETDVMNEIDDSNAEDAEDSDTEKRHEIPMPDYHEMNMENLVGELQRLVKNEKVQAIRKHVDNIKDEFNQKFDEFIEEKKEEFIANGGNEIDFRYNSVDKRQFNEVYTEYREKRNQYYKSLEKSHKENLAYRLDLIEQLKALVNV